Protein AF-0000000070419163 (afdb_homodimer)

Secondary structure (DSSP, 8-state):
--SS--S-SS-----S------SEEEEEE--GGGHHHHHHHHHHHHH-TTT---EE-HHHHSPTTS-HHHHHHHHHHTEEEEEEEE-HHHHH-HHHHHHHHHHHHHHHHHTS--EEEEE-S---GGGS-HHHHHHHHHS-EEEPPSSGGGHHHHHHHHHHHHH--S---/--SSTTS-SS------------SEEEEEE--GGGHHHHHHHHHHHHH-TTT---EE-HHHHSPTTS-HHHHHHHHHHTEEEEEEEE-HHHHH-HHHHHHHHHHHHHHHHHTS--EEEEE-S---GGGS-HHHHHHHHHS-EEEPPSSGGGHHHHHHHHHHHHH--S---

Foldseek 3Di:
DPPPPCCDVPPHDDLACPVPQAPFLEEEFEFPVCVVVVVVLCCCQCVVPVLNGGYDYCVPHFDPPDDPVVSLLCNLVSHQAYEYEDDPNLQVDPVSVVSVVSNVVVCVRSVAHRYEYEYEDDDDLVSDDPVVSVVPVVDDYHYQDPDPVCNVVVSVVVSCSSRDSPPPD/DDPVAPVDPCPNDDPEQPCPQAPFLEEEFEFPVCVVVVVVLCCCQCVVPVQNGGYDYCVPHFDPPDDPVVSLLCNLVRHQAYEYEDDPNLQVDPVSVVSVVSNVVVCVSNVAHRYEYEYEDDDDLVSDDPVVSVVPVVDDYHYQDPDPVCNVVVSVVVSCSSRDSPPPD

pLDDT: mean 82.36, std 18.42, range [18.28, 97.69]

Nearest PDB structures (foldseek):
  7nuw-assembly1_A  TM=8.183E-01  e=4.140E-12  Homo sapiens
  2j67-assembly1_B  TM=8.088E-01  e=4.849E-10  Homo sapiens
  1fyw-assembly1_A  TM=8.375E-01  e=1.448E-09  Homo sapiens
  3j0a-assembly1_A  TM=7.450E-01  e=1.873E-09  Homo sapiens
  7fch-assembly2_D  TM=7.675E-01  e=7.833E-08  Homo sapiens

Structure (mmCIF, N/CA/C/O backbone):
data_AF-0000000070419163-model_v1
#
loop_
_entity.id
_entity.type
_entity.pdbx_description
1 polymer 'Toll-like receptor 2'
#
loop_
_atom_site.group_PDB
_atom_site.id
_atom_site.type_symbol
_atom_site.label_atom_id
_atom_site.label_alt_id
_atom_site.label_comp_id
_atom_site.label_asym_id
_atom_site.label_entity_id
_atom_site.label_seq_id
_atom_site.pdbx_PDB_ins_code
_atom_site.Cartn_x
_atom_site.Cartn_y
_atom_site.Cartn_z
_atom_site.occupancy
_atom_site.B_iso_or_equiv
_atom_site.auth_seq_id
_atom_site.auth_comp_id
_atom_site.auth_asym_id
_atom_site.auth_atom_id
_atom_site.pdbx_PDB_model_num
ATOM 1 N N . MET A 1 1 ? -24.203 22.969 -10.633 1 18.28 1 MET A N 1
ATOM 2 C CA . MET A 1 1 ? -24.438 21.531 -10.703 1 18.28 1 MET A CA 1
ATOM 3 C C . MET A 1 1 ? -23.156 20.75 -10.359 1 18.28 1 MET A C 1
ATOM 5 O O . MET A 1 1 ? -22.062 21.312 -10.438 1 18.28 1 MET A O 1
ATOM 9 N N . LYS A 1 2 ? -23.469 19.312 -9.891 1 24.58 2 LYS A N 1
ATOM 10 C CA . LYS A 1 2 ? -23.562 18.484 -8.695 1 24.58 2 LYS A CA 1
ATOM 11 C C . LYS A 1 2 ? -22.422 17.453 -8.648 1 24.58 2 LYS A C 1
ATOM 13 O O . LYS A 1 2 ? -22.625 16.281 -8.961 1 24.58 2 LYS A O 1
ATOM 18 N N . ARG A 1 3 ? -21.484 17.703 -9.32 1 25.03 3 ARG A N 1
ATOM 19 C CA . ARG A 1 3 ? -20.469 16.719 -9.688 1 25.03 3 ARG A CA 1
ATOM 20 C C . ARG A 1 3 ? -19.969 15.961 -8.461 1 25.03 3 ARG A C 1
ATOM 22 O O . ARG A 1 3 ? -20.75 15.281 -7.789 1 25.03 3 ARG A O 1
ATOM 29 N N . ALA A 1 4 ? -18.5 16.375 -8.453 1 31.92 4 ALA A N 1
ATOM 30 C CA . ALA A 1 4 ? -17.516 15.734 -7.57 1 31.92 4 ALA A CA 1
ATOM 31 C C . ALA A 1 4 ? -17.875 15.953 -6.105 1 31.92 4 ALA A C 1
ATOM 33 O O . ALA A 1 4 ? -17.047 15.742 -5.219 1 31.92 4 ALA A O 1
ATOM 34 N N . GLN A 1 5 ? -18.984 16.5 -5.727 1 30.59 5 GLN A N 1
ATOM 35 C CA . GLN A 1 5 ? -19.062 17.391 -4.578 1 30.59 5 GLN A CA 1
ATOM 36 C C . GLN A 1 5 ? -18.609 16.688 -3.303 1 30.59 5 GLN A C 1
ATOM 38 O O . GLN A 1 5 ? -17.828 17.25 -2.525 1 30.59 5 GLN A O 1
ATOM 43 N N . ASP A 1 6 ? -19.375 15.492 -2.873 1 35.44 6 ASP A N 1
ATOM 44 C CA . ASP A 1 6 ? -19.453 14.922 -1.531 1 35.44 6 ASP A CA 1
ATOM 45 C C . ASP A 1 6 ? -18.281 13.992 -1.26 1 35.44 6 ASP A C 1
ATOM 47 O O . ASP A 1 6 ? -17.969 13.695 -0.104 1 35.44 6 ASP A O 1
ATOM 51 N N . LEU A 1 7 ? -17.922 12.977 -2.191 1 39.41 7 LEU A N 1
ATOM 52 C CA . LEU A 1 7 ? -17.359 11.766 -1.612 1 39.41 7 LEU A CA 1
ATOM 53 C C . LEU A 1 7 ? -16.281 12.109 -0.582 1 39.41 7 LEU A C 1
ATOM 55 O O . LEU A 1 7 ? -15.594 13.125 -0.704 1 39.41 7 LEU A O 1
ATOM 59 N N . THR A 1 8 ? -15.531 12.156 0.711 1 38 8 THR A N 1
ATOM 60 C CA . THR A 1 8 ? -15.641 12.07 2.164 1 38 8 THR A CA 1
ATOM 61 C C . THR A 1 8 ? -16.078 13.414 2.75 1 38 8 THR A C 1
ATOM 63 O O . THR A 1 8 ? -15.664 14.469 2.264 1 38 8 THR A O 1
ATOM 66 N N . ARG A 1 9 ? -16.844 14.188 3.635 1 40.91 9 ARG A N 1
ATOM 67 C CA . ARG A 1 9 ? -16.297 14.984 4.734 1 40.91 9 ARG A 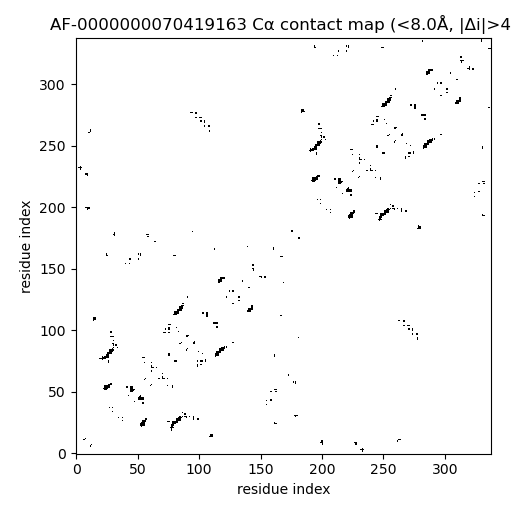CA 1
ATOM 68 C C . ARG A 1 9 ? -14.922 14.477 5.145 1 40.91 9 ARG A C 1
ATOM 70 O O . ARG A 1 9 ? -14.688 14.188 6.32 1 40.91 9 ARG A O 1
ATOM 77 N N . LYS A 1 10 ? -13.953 13.914 5.199 1 46.09 10 LYS A N 1
ATOM 78 C CA . LYS A 1 10 ? -13.141 12.711 5.055 1 46.09 10 LYS A CA 1
ATOM 79 C C . LYS A 1 10 ? -13.891 11.477 5.551 1 46.09 10 LYS A C 1
ATOM 81 O O . LYS A 1 10 ? -13.281 10.461 5.883 1 46.09 10 LYS A O 1
ATOM 86 N N . GLY A 1 11 ? -15.148 11.312 5.535 1 45.62 11 GLY A N 1
ATOM 87 C CA . GLY A 1 11 ? -16.031 10.211 5.906 1 45.62 11 GLY A CA 1
ATOM 88 C C . GLY A 1 11 ? -16.188 9.18 4.805 1 45.62 11 GLY A C 1
ATOM 89 O O . GLY A 1 11 ? -17.312 8.789 4.477 1 45.62 11 GLY A O 1
ATOM 90 N N . TYR A 1 12 ? -15.391 8.438 4.441 1 47.34 12 TYR A N 1
ATOM 91 C CA . TYR A 1 12 ? -15.242 7.465 3.365 1 47.34 12 TYR A CA 1
ATOM 92 C C . TYR A 1 12 ? -16.391 6.465 3.367 1 47.34 12 TYR A C 1
ATOM 94 O O . TYR A 1 12 ? -16.688 5.852 4.395 1 47.34 12 TYR A O 1
ATOM 102 N N . MET A 1 13 ? -17.359 6 2.836 1 49.5 13 MET A N 1
ATOM 103 C CA . MET A 1 13 ? -18.312 4.922 2.604 1 49.5 13 MET A CA 1
ATOM 104 C C . MET A 1 13 ? -17.781 3.932 1.576 1 49.5 13 MET A C 1
ATOM 106 O O . MET A 1 13 ? -17 4.305 0.697 1 49.5 13 MET A O 1
ATOM 110 N N . PRO A 1 14 ? -18.984 2.646 1.252 1 44.62 14 PRO A N 1
ATOM 111 C CA . PRO A 1 14 ? -18.594 1.256 1.005 1 44.62 14 PRO A CA 1
ATOM 112 C C . PRO A 1 14 ? -17.578 1.122 -0.127 1 44.62 14 PRO A C 1
ATOM 114 O O . PRO A 1 14 ? -17.734 1.749 -1.179 1 44.62 14 PRO A O 1
ATOM 117 N N . ILE A 1 15 ? -16.391 0.348 0.2 1 42.38 15 ILE A N 1
ATOM 118 C CA . ILE A 1 15 ? -15.578 -0.552 -0.614 1 42.38 15 ILE A CA 1
ATOM 119 C C . ILE A 1 15 ? -16.391 -1.791 -0.978 1 42.38 15 ILE A C 1
ATOM 121 O O . ILE A 1 15 ? -15.836 -2.814 -1.38 1 42.38 15 ILE A O 1
ATOM 125 N N . GLU A 1 16 ? -17.672 -2.178 -0.78 1 41.19 16 GLU A N 1
ATOM 126 C CA . GLU A 1 16 ? -18.016 -3.582 -0.979 1 41.19 16 GLU A CA 1
ATOM 127 C C . GLU A 1 16 ? -17.422 -4.113 -2.283 1 41.19 16 GLU A C 1
ATOM 129 O O . GLU A 1 16 ? -16.891 -5.227 -2.324 1 41.19 16 GLU A O 1
ATOM 134 N N . GLY A 1 17 ? -18.141 -3.777 -3.398 1 37.28 17 GLY A N 1
ATOM 135 C CA . GLY A 1 17 ? -18.625 -3.832 -4.773 1 37.28 17 GLY A CA 1
ATOM 136 C C . GLY A 1 17 ? -17.531 -3.541 -5.789 1 37.28 17 GLY A C 1
ATOM 137 O O . GLY A 1 17 ? -17.812 -3.35 -6.973 1 37.28 17 GLY A O 1
ATOM 138 N N . CYS A 1 18 ? -16.641 -2.447 -5.68 1 40.06 18 CYS A N 1
ATOM 139 C CA . CYS A 1 18 ? -16.375 -1.763 -6.938 1 40.06 18 CYS A CA 1
ATOM 140 C C . CYS A 1 18 ? -16.594 -2.697 -8.125 1 40.06 18 CYS A C 1
ATOM 142 O O . CYS A 1 18 ? -15.945 -3.742 -8.219 1 40.06 18 CYS A O 1
ATOM 144 N N . ASN A 1 19 ? -17.797 -2.766 -8.453 1 43.19 19 ASN A N 1
ATOM 145 C CA . ASN A 1 19 ? -18.078 -3.43 -9.719 1 43.19 19 ASN A CA 1
ATOM 146 C C . ASN A 1 19 ? -16.891 -3.332 -10.672 1 43.19 19 ASN A C 1
ATOM 148 O O . ASN A 1 19 ? -16.922 -2.586 -11.656 1 43.19 19 ASN A O 1
ATOM 152 N N . LYS A 1 20 ? -15.578 -3.148 -10.008 1 55 20 LYS A N 1
ATOM 153 C CA . LYS A 1 20 ? -14.461 -2.633 -10.797 1 55 20 LYS A CA 1
ATOM 154 C C . LYS A 1 20 ? -14.109 -3.584 -11.938 1 55 20 LYS A C 1
ATOM 156 O O . LYS A 1 20 ? -14.281 -4.797 -11.812 1 55 20 LYS A O 1
ATOM 161 N N . GLY A 1 21 ? -14.602 -3.338 -13.008 1 75.06 21 GLY A N 1
ATOM 162 C CA . GLY A 1 21 ? -14.078 -3.957 -14.219 1 75.06 21 GLY A CA 1
ATOM 163 C C . GLY A 1 21 ? -12.609 -4.324 -14.109 1 75.06 21 GLY A C 1
ATOM 164 O O . GLY A 1 21 ? -11.742 -3.473 -14.297 1 75.06 21 GLY A O 1
ATOM 165 N N . TYR A 1 22 ? -12.406 -5.496 -13.43 1 89 22 TYR A N 1
ATOM 166 C CA . TYR A 1 22 ? -11.039 -6 -13.398 1 89 22 TYR A CA 1
ATOM 167 C C . TYR A 1 22 ? -10.586 -6.422 -14.789 1 89 22 TYR A C 1
ATOM 169 O O . TYR A 1 22 ? -11.359 -6.988 -15.562 1 89 22 TYR A O 1
ATOM 177 N N . GLN A 1 23 ? -9.398 -6.07 -15.023 1 93.12 23 GLN A N 1
ATOM 178 C CA . GLN A 1 23 ? -8.812 -6.48 -16.297 1 93.12 23 GLN A CA 1
ATOM 179 C C . GLN A 1 23 ? -8.289 -7.914 -16.234 1 93.12 23 GLN A C 1
ATOM 181 O O . GLN A 1 23 ? -8.289 -8.625 -17.234 1 93.12 23 GLN A O 1
ATOM 186 N N . TYR A 1 24 ? -7.906 -8.359 -14.969 1 95.69 24 TYR A N 1
ATOM 187 C CA . TYR A 1 24 ? -7.305 -9.672 -14.789 1 95.69 24 TYR A CA 1
ATOM 188 C C . TYR A 1 24 ? -8.008 -10.453 -13.68 1 95.69 24 TYR A C 1
ATOM 190 O O . TYR A 1 24 ? -8.531 -9.859 -12.734 1 95.69 24 TYR A O 1
ATOM 198 N N . ASN A 1 25 ? -8.016 -11.797 -13.859 1 94.25 25 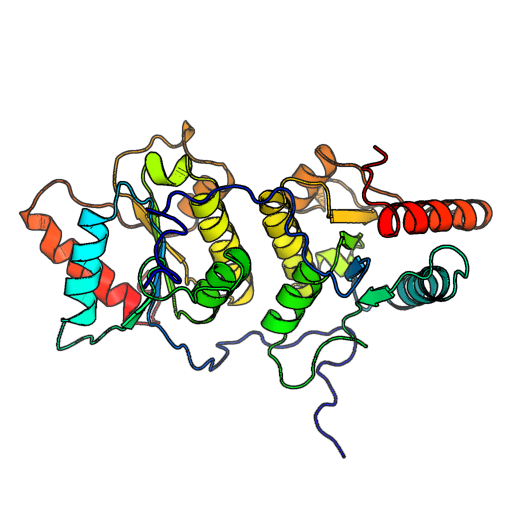ASN A N 1
ATOM 199 C CA . ASN A 1 25 ? -8.484 -12.633 -12.758 1 94.25 25 ASN A CA 1
ATOM 200 C C . ASN A 1 25 ? -7.512 -12.617 -11.586 1 94.25 25 ASN A C 1
ATOM 202 O O . ASN A 1 25 ? -7.934 -12.641 -10.43 1 94.25 25 ASN A O 1
ATOM 206 N N . ALA A 1 26 ? -6.234 -12.492 -12 1 95.88 26 ALA A N 1
ATOM 207 C CA . ALA A 1 26 ? -5.254 -12.492 -10.914 1 95.88 26 ALA A CA 1
ATOM 208 C C . ALA A 1 26 ? -3.939 -11.859 -11.367 1 95.88 26 ALA A C 1
ATOM 210 O O . ALA A 1 26 ? -3.541 -12.008 -12.531 1 95.88 26 ALA A O 1
ATOM 211 N N . PHE A 1 27 ? -3.291 -11.172 -10.477 1 97.56 27 PHE A N 1
ATOM 212 C CA . PHE A 1 27 ? -1.883 -10.82 -10.586 1 97.56 27 PHE A CA 1
ATOM 213 C C . PHE A 1 27 ? -1.004 -11.867 -9.922 1 97.56 27 PHE A C 1
ATOM 215 O O . PHE A 1 27 ? -1.204 -12.203 -8.75 1 97.56 27 PHE A O 1
ATOM 222 N N . LEU A 1 28 ? -0.104 -12.414 -10.758 1 97.69 28 LEU A N 1
ATOM 223 C CA . LEU A 1 28 ? 0.828 -13.398 -10.219 1 97.69 28 LEU A CA 1
ATOM 224 C C . LEU A 1 28 ? 2.137 -12.734 -9.797 1 97.69 28 LEU A C 1
ATOM 226 O O . LEU A 1 28 ? 2.881 -12.234 -10.641 1 97.69 28 LEU A O 1
ATOM 230 N N . SER A 1 29 ? 2.422 -12.695 -8.508 1 97.5 29 SER A N 1
ATOM 231 C CA . SER A 1 29 ? 3.637 -12.133 -7.934 1 97.5 29 SER A CA 1
ATOM 232 C C . SER A 1 29 ? 4.629 -13.227 -7.551 1 97.5 29 SER A C 1
ATOM 234 O O . SER A 1 29 ? 4.297 -14.141 -6.793 1 97.5 29 SER A O 1
ATOM 236 N N . PHE A 1 30 ? 5.852 -13.117 -8.039 1 97.56 30 PHE A N 1
ATOM 237 C CA . PHE A 1 30 ? 6.836 -14.172 -7.836 1 97.56 30 PHE A CA 1
ATOM 238 C C . PHE A 1 30 ? 8.25 -13.641 -8.047 1 97.56 30 PHE A C 1
ATOM 240 O O . PHE A 1 30 ? 8.438 -12.57 -8.625 1 97.56 30 PHE A O 1
ATOM 247 N N . ALA A 1 31 ? 9.211 -14.383 -7.461 1 96.56 31 ALA A N 1
ATOM 248 C CA . ALA A 1 31 ? 10.617 -14.086 -7.727 1 96.56 31 ALA A CA 1
ATOM 249 C C . ALA A 1 31 ? 11.047 -14.641 -9.078 1 96.56 31 ALA A C 1
ATOM 251 O O . ALA A 1 31 ? 10.586 -15.711 -9.5 1 96.56 31 ALA A O 1
ATOM 252 N N . ASP A 1 32 ? 11.953 -14.016 -9.688 1 94.5 32 ASP A N 1
ATOM 253 C CA . ASP A 1 32 ? 12.414 -14.438 -11 1 94.5 32 ASP A CA 1
ATOM 254 C C . ASP A 1 32 ? 12.93 -15.875 -10.977 1 94.5 32 ASP A C 1
ATOM 256 O O . ASP A 1 32 ? 12.789 -16.609 -11.953 1 94.5 32 ASP A O 1
ATOM 260 N N . GLU A 1 33 ? 13.516 -16.219 -9.883 1 95.75 33 GLU A N 1
ATOM 261 C CA . GLU A 1 33 ? 14.031 -17.578 -9.703 1 95.75 33 GLU A CA 1
ATOM 262 C C . GLU A 1 33 ? 12.914 -18.609 -9.844 1 95.75 33 GLU A C 1
ATOM 264 O O . GLU A 1 33 ? 13.164 -19.766 -10.172 1 95.75 33 GLU A O 1
ATOM 269 N N . ASP A 1 34 ? 11.656 -18.172 -9.641 1 95.88 34 ASP A N 1
ATOM 270 C CA . ASP A 1 34 ? 10.523 -19.109 -9.641 1 95.88 34 ASP A CA 1
ATOM 271 C C . ASP A 1 34 ? 9.742 -19.016 -10.945 1 95.88 34 ASP A C 1
ATOM 273 O O . ASP A 1 34 ? 8.672 -19.609 -11.07 1 95.88 34 ASP A O 1
ATOM 277 N N . ARG A 1 35 ? 10.242 -18.375 -11.922 1 95.5 35 ARG A N 1
ATOM 278 C CA . ARG A 1 35 ? 9.531 -18.109 -13.172 1 95.5 35 ARG A CA 1
ATOM 279 C C . ARG A 1 35 ? 9.18 -19.406 -13.891 1 95.5 35 ARG A C 1
ATOM 281 O O . ARG A 1 35 ? 8.07 -19.547 -14.414 1 95.5 35 ARG A O 1
ATOM 288 N N . PRO A 1 36 ? 10.07 -20.375 -13.961 1 95.56 36 PRO A N 1
ATOM 289 C CA . PRO A 1 36 ? 9.711 -21.609 -14.656 1 95.56 36 PRO A CA 1
ATOM 290 C C . PRO A 1 36 ? 8.43 -22.234 -14.117 1 95.56 36 PRO A C 1
ATOM 292 O O . PRO A 1 36 ? 7.582 -22.688 -14.891 1 95.56 36 PRO A O 1
ATOM 295 N N . LEU A 1 37 ? 8.289 -22.234 -12.859 1 93.31 37 LEU A N 1
ATOM 296 C CA . LEU A 1 37 ? 7.074 -22.766 -12.25 1 93.31 37 LEU A CA 1
ATOM 297 C C . LEU A 1 37 ? 5.871 -21.891 -12.586 1 93.31 37 LEU A C 1
ATOM 299 O O . LEU A 1 37 ? 4.797 -22.406 -12.914 1 93.31 37 LEU A O 1
ATOM 303 N N . VAL A 1 38 ? 6.016 -20.578 -12.523 1 94.75 38 VAL A N 1
ATOM 304 C CA . VAL A 1 38 ? 4.918 -19.641 -12.742 1 94.75 38 VAL A CA 1
ATOM 305 C C . VAL A 1 38 ? 4.461 -19.703 -14.195 1 94.75 38 VAL A C 1
ATOM 307 O O . VAL A 1 38 ? 3.27 -19.594 -14.484 1 94.75 38 VAL A O 1
ATOM 310 N N . ASP A 1 39 ? 5.383 -19.938 -15.078 1 95 39 ASP A N 1
ATOM 311 C CA . ASP A 1 39 ? 5.035 -20.078 -16.484 1 95 39 ASP A CA 1
ATOM 312 C C . ASP A 1 39 ? 4.074 -21.25 -16.703 1 95 39 ASP A C 1
ATOM 314 O O . ASP A 1 39 ? 3.18 -21.188 -17.547 1 95 39 ASP A O 1
ATOM 318 N N . GLN A 1 40 ? 4.305 -22.281 -15.953 1 92.75 40 GLN A N 1
ATOM 319 C CA . GLN A 1 40 ? 3.391 -23.422 -16.016 1 92.75 40 GLN A CA 1
ATOM 320 C C . GLN A 1 40 ? 2.006 -23.047 -15.5 1 92.75 40 GLN A C 1
ATOM 322 O O . GLN A 1 40 ? 0.992 -23.453 -16.078 1 92.75 40 GLN A O 1
ATOM 327 N N . VAL A 1 41 ? 2.004 -22.266 -14.5 1 92.19 41 VAL A N 1
ATOM 328 C CA . VAL A 1 41 ? 0.743 -21.828 -13.914 1 92.19 41 VAL A CA 1
ATOM 329 C C . VAL A 1 41 ? -0.01 -20.953 -14.922 1 92.19 41 VAL A C 1
ATOM 331 O O . VAL A 1 41 ? -1.212 -21.125 -15.125 1 92.19 41 VAL A O 1
ATOM 334 N N . VAL A 1 42 ? 0.694 -20.031 -15.516 1 93.88 42 VAL A N 1
ATOM 335 C CA . VAL A 1 42 ? 0.1 -19.141 -16.5 1 93.88 42 VAL A CA 1
ATOM 336 C C . VAL A 1 42 ? -0.542 -19.953 -17.625 1 93.88 42 VAL A C 1
ATOM 338 O O . VAL A 1 42 ? -1.693 -19.719 -17.984 1 93.88 42 VAL A O 1
ATOM 341 N N . THR A 1 43 ? 0.206 -20.953 -18.109 1 93.12 43 THR A N 1
ATOM 342 C CA . THR A 1 43 ? -0.279 -21.797 -19.203 1 93.12 43 THR A CA 1
ATOM 343 C C . THR A 1 43 ? -1.543 -22.547 -18.781 1 93.12 43 THR A C 1
ATOM 345 O O . THR A 1 43 ? -2.535 -22.547 -19.516 1 93.12 43 THR A O 1
ATOM 348 N N . LYS A 1 44 ? -1.532 -23.062 -17.562 1 89.44 44 LYS A N 1
ATOM 349 C CA . LYS A 1 44 ? -2.658 -23.875 -17.094 1 89.44 44 LYS A CA 1
ATOM 350 C C . LYS A 1 44 ? -3.896 -23 -16.891 1 89.44 44 LYS A C 1
ATOM 352 O O . LYS A 1 44 ? -5.016 -23.438 -17.172 1 89.44 44 LYS A O 1
ATOM 357 N N . LEU A 1 45 ? -3.719 -21.812 -16.453 1 90.62 45 LEU A N 1
ATOM 358 C CA . LEU A 1 45 ? -4.848 -20.938 -16.156 1 90.62 45 LEU A CA 1
ATOM 359 C C . LEU A 1 45 ? -5.414 -20.328 -17.422 1 90.62 45 LEU A C 1
ATOM 361 O O . LEU A 1 45 ? -6.633 -20.203 -17.578 1 90.62 45 LEU A O 1
ATOM 365 N N . GLU A 1 46 ? -4.559 -19.938 -18.312 1 92.38 46 GLU A N 1
ATOM 366 C CA . GLU A 1 46 ? -5.012 -19.203 -19.484 1 92.38 46 GLU A CA 1
ATOM 367 C C . GLU A 1 46 ? -5.461 -20.141 -20.594 1 92.38 46 GLU A C 1
ATOM 369 O O . GLU A 1 46 ? -6.324 -19.781 -21.406 1 92.38 46 GLU A O 1
ATOM 374 N N . GLU A 1 47 ? -4.871 -21.297 -20.641 1 89.69 47 GLU A N 1
ATOM 375 C CA . GLU A 1 47 ? -5.223 -22.234 -21.703 1 89.69 47 GLU A CA 1
ATOM 376 C C . GLU A 1 47 ? -6.375 -23.141 -21.297 1 89.69 47 GLU A C 1
ATOM 378 O O . GLU A 1 47 ? -6.91 -23.891 -22.109 1 89.69 47 GLU A O 1
ATOM 383 N N . ASN A 1 48 ? -6.672 -23.062 -20 1 83.5 48 ASN A N 1
ATOM 384 C CA . ASN A 1 48 ? -7.82 -23.844 -19.547 1 83.5 48 ASN A CA 1
ATOM 385 C C . ASN A 1 48 ? -9.109 -23.391 -20.234 1 83.5 48 ASN A C 1
ATOM 387 O O . ASN A 1 48 ? -9.508 -22.234 -20.109 1 83.5 48 ASN A O 1
ATOM 391 N N . THR A 1 49 ? -9.773 -24.188 -20.984 1 80.12 49 THR A N 1
ATOM 392 C CA . THR A 1 49 ? -10.922 -23.859 -21.828 1 80.12 49 THR A CA 1
ATOM 393 C C . THR A 1 49 ? -12.156 -23.609 -20.969 1 80.12 49 THR A C 1
ATOM 395 O O . THR A 1 49 ? -13.117 -22.984 -21.406 1 80.12 49 THR A O 1
ATOM 398 N N . ILE A 1 50 ? -12.047 -24.094 -19.797 1 78.81 50 ILE A N 1
ATOM 399 C CA . ILE A 1 50 ? -13.203 -23.953 -18.922 1 78.81 50 ILE A CA 1
ATOM 400 C C . ILE A 1 50 ? -13.109 -22.641 -18.141 1 78.81 50 ILE A C 1
ATOM 402 O O . ILE A 1 50 ? -14.047 -21.844 -18.141 1 78.81 50 ILE A O 1
ATOM 406 N N . LEU A 1 51 ? -11.984 -22.328 -17.578 1 78.62 51 LEU A N 1
ATOM 407 C CA . LEU A 1 51 ? -11.812 -21.188 -16.688 1 78.62 51 LEU A CA 1
ATOM 408 C C . LEU A 1 51 ? -11.5 -19.922 -17.484 1 78.62 51 LEU A C 1
ATOM 410 O O . LEU A 1 51 ? -11.992 -18.844 -17.156 1 78.62 51 LEU A O 1
ATOM 414 N N . GLN A 1 52 ? -10.672 -20.016 -18.531 1 84.06 52 GLN A N 1
ATOM 415 C CA . GLN A 1 52 ? -10.219 -18.938 -19.406 1 84.06 52 GLN A CA 1
ATOM 416 C C . GLN A 1 52 ? -9.828 -17.703 -18.578 1 84.06 52 GLN A C 1
ATOM 418 O O . GLN A 1 52 ? -10.289 -16.594 -18.859 1 84.06 52 GLN A O 1
ATOM 423 N N . CYS A 1 53 ? -8.953 -17.969 -17.703 1 90.75 53 CYS A N 1
ATOM 424 C CA . CYS A 1 53 ? -8.492 -16.891 -16.828 1 90.75 53 CYS A CA 1
ATOM 425 C C . CYS A 1 53 ? -7.469 -16.016 -17.547 1 90.75 53 CYS A C 1
ATOM 427 O O . CYS A 1 53 ? -6.668 -16.5 -18.344 1 90.75 53 CYS A O 1
ATOM 429 N N . GLN A 1 54 ? -7.598 -14.781 -17.312 1 94.06 54 GLN A N 1
ATOM 430 C CA . GLN A 1 54 ? -6.555 -13.844 -17.719 1 94.06 54 GLN A CA 1
ATOM 431 C C . GLN A 1 54 ? -5.715 -13.406 -16.516 1 94.06 54 GLN A C 1
ATOM 433 O O . GLN A 1 54 ? -6.242 -12.82 -15.57 1 94.06 54 GLN A O 1
ATOM 438 N N . VAL A 1 55 ? -4.441 -13.695 -16.609 1 96.31 55 VAL A N 1
ATOM 439 C CA . VAL A 1 55 ? -3.586 -13.359 -15.477 1 96.31 55 VAL A CA 1
ATOM 440 C C . VAL A 1 55 ? -2.605 -12.258 -15.875 1 96.31 55 VAL A C 1
ATOM 442 O O . VAL A 1 55 ? -2.354 -12.047 -17.062 1 96.31 55 VAL A O 1
ATOM 445 N N . CYS A 1 56 ? -2.152 -11.508 -14.922 1 97.38 56 CYS A N 1
ATOM 446 C CA . CYS A 1 56 ? -1.15 -10.461 -15.094 1 97.38 56 CYS A CA 1
ATOM 447 C C . CYS A 1 56 ? 0.197 -10.898 -14.531 1 97.38 56 CYS A C 1
ATOM 449 O O . CYS A 1 56 ? 0.274 -11.391 -13.406 1 97.38 56 CYS A O 1
ATOM 451 N N . VAL A 1 57 ? 1.203 -10.812 -15.383 1 97.06 57 VAL A N 1
ATOM 452 C CA . VAL A 1 57 ? 2.574 -11.055 -14.953 1 97.06 57 VAL A CA 1
ATOM 453 C C . VAL A 1 57 ? 3.465 -9.883 -15.359 1 97.06 57 VAL A C 1
ATOM 455 O O . VAL A 1 57 ? 3.223 -9.242 -16.391 1 97.06 57 VAL A O 1
ATOM 458 N N . HIS A 1 58 ? 4.445 -9.625 -14.523 1 95.19 58 HIS A N 1
ATOM 459 C CA . HIS A 1 58 ? 5.211 -8.398 -14.695 1 95.19 58 HIS A CA 1
ATOM 460 C C . HIS A 1 58 ? 5.953 -8.391 -16.031 1 95.19 58 HIS A C 1
ATOM 462 O O . HIS A 1 58 ? 6.016 -7.363 -16.703 1 95.19 58 HIS A O 1
ATOM 468 N N . TYR A 1 59 ? 6.535 -9.555 -16.469 1 93.25 59 TYR A N 1
ATOM 469 C CA . TYR A 1 59 ? 7.418 -9.578 -17.625 1 93.25 59 TYR A CA 1
ATOM 470 C C . TYR A 1 59 ? 6.625 -9.406 -18.922 1 93.25 59 TYR A C 1
ATOM 472 O O . TYR A 1 59 ? 7.191 -9.062 -19.953 1 93.25 59 TYR A O 1
ATOM 480 N N . ARG A 1 60 ? 5.398 -9.594 -18.828 1 94.44 60 ARG A N 1
ATOM 481 C CA . ARG A 1 60 ? 4.562 -9.57 -20.016 1 94.44 60 ARG A CA 1
ATOM 482 C C . ARG A 1 60 ? 3.627 -8.367 -20.016 1 94.44 60 ARG A C 1
ATOM 484 O O . ARG A 1 60 ? 3.416 -7.73 -21.047 1 94.44 60 ARG A O 1
ATOM 491 N N . ASP A 1 61 ? 3.057 -8.016 -18.844 1 95.69 61 ASP A N 1
ATOM 492 C CA . ASP A 1 61 ? 1.885 -7.145 -18.812 1 95.69 61 ASP A CA 1
ATOM 493 C C . ASP A 1 61 ? 2.238 -5.77 -18.25 1 95.69 61 ASP A C 1
ATOM 495 O O . ASP A 1 61 ? 1.434 -4.84 -18.328 1 95.69 61 ASP A O 1
ATOM 499 N N . PHE A 1 62 ? 3.447 -5.559 -17.656 1 93.25 62 PHE A N 1
ATOM 500 C CA . PHE A 1 62 ? 3.84 -4.234 -17.188 1 93.25 62 PHE A CA 1
ATOM 501 C C . PHE A 1 62 ? 4.105 -3.303 -18.359 1 93.25 62 PHE A C 1
ATOM 503 O O . PHE A 1 62 ? 4.719 -3.703 -19.359 1 93.25 62 PHE A O 1
ATOM 510 N N . THR A 1 63 ? 3.654 -2.102 -18.203 1 90.88 63 THR A N 1
ATOM 511 C CA . THR A 1 63 ? 3.805 -1.11 -19.25 1 90.88 63 THR A CA 1
ATOM 512 C C . THR A 1 63 ? 5.207 -0.508 -19.234 1 90.88 63 THR A C 1
ATOM 514 O O . THR A 1 63 ? 5.602 0.13 -18.266 1 90.88 63 THR A O 1
ATOM 517 N N . PRO A 1 64 ? 5.938 -0.67 -20.375 1 87.62 64 PRO A N 1
ATOM 518 C CA . PRO A 1 64 ? 7.254 -0.029 -20.438 1 87.62 64 PRO A CA 1
ATOM 519 C C . PRO A 1 64 ? 7.172 1.494 -20.344 1 87.62 64 PRO A C 1
ATOM 521 O O . PRO A 1 64 ? 6.25 2.1 -20.906 1 87.62 64 PRO A O 1
ATOM 524 N N . GLY A 1 65 ? 8.086 2.166 -19.734 1 83.19 65 GLY A N 1
ATOM 525 C CA . GLY A 1 65 ? 8.094 3.615 -19.609 1 83.19 65 GLY A CA 1
ATOM 526 C C . GLY A 1 65 ? 7.414 4.105 -18.344 1 83.19 65 GLY A C 1
ATOM 527 O O . GLY A 1 65 ? 7.648 5.234 -17.906 1 83.19 65 GLY A O 1
ATOM 528 N N . LYS A 1 66 ? 6.5 3.279 -17.938 1 84.88 66 LYS A N 1
ATOM 529 C CA . LYS A 1 66 ? 5.855 3.578 -16.672 1 84.88 66 LYS A CA 1
ATOM 530 C C . LYS A 1 66 ? 6.734 3.154 -15.492 1 84.88 66 LYS A C 1
ATOM 532 O O . LYS A 1 66 ? 7.461 2.162 -15.586 1 84.88 66 LYS A O 1
ATOM 537 N N . SER A 1 67 ? 6.617 3.996 -14.453 1 82.5 67 SER A N 1
ATOM 538 C CA . SER A 1 67 ? 7.406 3.6 -13.289 1 82.5 67 SER A CA 1
ATOM 539 C C . SER A 1 67 ? 7.023 2.203 -12.812 1 82.5 67 SER A C 1
ATOM 541 O O . SER A 1 67 ? 5.859 1.806 -12.898 1 82.5 67 SER A O 1
ATOM 543 N N . ILE A 1 68 ? 7.957 1.47 -12.328 1 85.12 68 ILE A N 1
ATOM 544 C CA . ILE A 1 68 ? 7.73 0.121 -1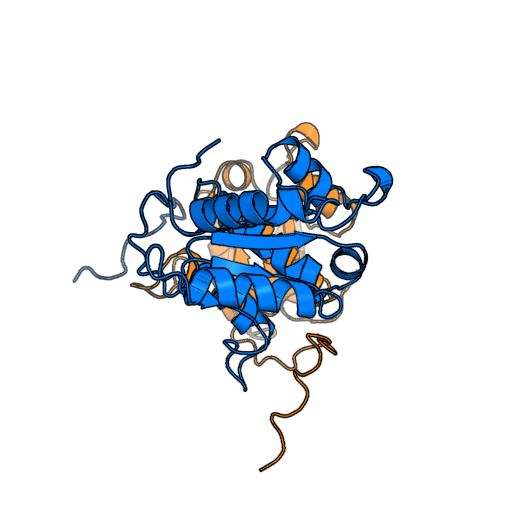1.82 1 85.12 68 ILE A CA 1
ATOM 545 C C . ILE A 1 68 ? 6.664 0.155 -10.727 1 85.12 68 ILE A C 1
ATOM 547 O O . ILE A 1 68 ? 5.758 -0.682 -10.711 1 85.12 68 ILE A O 1
ATOM 551 N N . TYR A 1 69 ? 6.812 1.177 -9.93 1 84.12 69 TYR A N 1
ATOM 552 C CA . TYR A 1 69 ? 5.859 1.351 -8.844 1 84.12 69 TYR A CA 1
ATOM 553 C C . TYR A 1 69 ? 4.434 1.431 -9.375 1 84.12 69 TYR A C 1
ATOM 555 O O . TYR A 1 69 ? 3.547 0.721 -8.891 1 84.12 69 TYR A O 1
ATOM 563 N N . LYS A 1 70 ? 4.242 2.227 -10.352 1 85.88 70 LYS A N 1
ATOM 564 C CA . LYS A 1 70 ? 2.91 2.41 -10.922 1 85.88 70 LYS A CA 1
ATOM 565 C C . LYS A 1 70 ? 2.402 1.123 -11.562 1 85.88 70 LYS A C 1
ATOM 567 O O . LYS A 1 70 ? 1.223 0.786 -11.445 1 85.88 70 LYS A O 1
ATOM 572 N N . ASN A 1 71 ? 3.307 0.424 -12.156 1 92 71 ASN A N 1
ATOM 573 C CA . ASN A 1 71 ? 2.939 -0.856 -12.75 1 92 71 ASN A CA 1
ATOM 574 C C . ASN A 1 71 ? 2.439 -1.841 -11.695 1 92 71 ASN A C 1
ATOM 576 O O . ASN A 1 71 ? 1.418 -2.502 -11.891 1 92 71 ASN A O 1
ATOM 580 N N . ILE A 1 72 ? 3.1 -1.897 -10.531 1 93.38 72 ILE A N 1
ATOM 581 C CA . ILE A 1 72 ? 2.77 -2.844 -9.469 1 93.38 72 ILE A CA 1
ATOM 582 C C . ILE A 1 72 ? 1.405 -2.498 -8.875 1 93.38 72 ILE A C 1
ATOM 584 O O . ILE A 1 72 ? 0.534 -3.361 -8.758 1 93.38 72 ILE A O 1
ATOM 588 N N . VAL A 1 73 ? 1.286 -1.277 -8.609 1 91.06 73 VAL A N 1
ATOM 589 C CA . VAL A 1 73 ? 0.041 -0.825 -8 1 91.06 73 VAL A CA 1
ATOM 590 C C . VAL A 1 73 ? -1.126 -1.091 -8.945 1 91.06 73 VAL A C 1
ATOM 592 O O . VAL A 1 73 ? -2.17 -1.6 -8.531 1 91.06 73 VAL A O 1
ATOM 595 N N . GLU A 1 74 ? -0.918 -0.82 -10.172 1 91.88 74 GLU A N 1
ATOM 596 C CA . GLU A 1 74 ? -1.969 -1.031 -11.164 1 91.88 74 GLU A CA 1
ATOM 597 C C . GLU A 1 74 ? -2.266 -2.518 -11.344 1 91.88 74 GLU A C 1
ATOM 599 O O . GLU A 1 74 ? -3.426 -2.912 -11.484 1 91.88 74 GLU A O 1
ATOM 604 N N . ALA A 1 75 ? -1.242 -3.307 -11.383 1 95.25 75 ALA A N 1
ATOM 605 C CA . ALA A 1 75 ? -1.423 -4.746 -11.531 1 95.25 75 ALA A CA 1
ATOM 606 C C . ALA A 1 75 ? -2.293 -5.312 -10.414 1 95.25 75 ALA A C 1
ATOM 608 O O . ALA A 1 75 ? -3.234 -6.066 -10.672 1 95.25 75 ALA A O 1
ATOM 609 N N . ILE A 1 76 ? -2.02 -4.875 -9.203 1 95.06 76 ILE A N 1
ATOM 610 C CA . ILE A 1 76 ? -2.748 -5.359 -8.031 1 95.06 76 ILE A CA 1
ATOM 611 C C . ILE A 1 76 ? -4.184 -4.836 -8.07 1 95.06 76 ILE A C 1
ATOM 613 O O . ILE A 1 76 ? -5.133 -5.598 -7.883 1 95.06 76 ILE A O 1
ATOM 617 N N . HIS A 1 77 ? -4.309 -3.605 -8.477 1 91 77 HIS A N 1
ATOM 618 C CA . HIS A 1 77 ? -5.617 -2.961 -8.461 1 91 77 HIS A CA 1
ATOM 619 C C . HIS A 1 77 ? -6.508 -3.496 -9.578 1 91 77 HIS A C 1
ATOM 621 O O . HIS A 1 77 ? -7.723 -3.619 -9.406 1 91 77 HIS A O 1
ATOM 627 N N . MET A 1 78 ? -5.918 -3.848 -10.656 1 92.69 78 MET A N 1
ATOM 628 C CA . MET A 1 78 ? -6.703 -4.242 -11.82 1 92.69 78 MET A CA 1
ATOM 629 C C . MET A 1 78 ? -6.941 -5.746 -11.836 1 92.69 78 MET A C 1
ATOM 631 O O . MET A 1 78 ? -7.516 -6.281 -12.789 1 92.69 78 MET A O 1
ATOM 635 N N . SER A 1 79 ? -6.508 -6.422 -10.82 1 94.31 79 SER A N 1
ATOM 636 C CA . SER A 1 79 ? -6.699 -7.863 -10.711 1 94.31 79 SER A CA 1
ATOM 637 C C . SER A 1 79 ? -7.703 -8.203 -9.609 1 94.31 79 SER A C 1
ATOM 639 O O . SER A 1 79 ? -7.699 -7.582 -8.547 1 94.31 79 SER A O 1
ATOM 641 N N . LYS A 1 80 ? -8.523 -9.203 -9.898 1 91.88 80 LYS A N 1
ATOM 642 C CA . LYS A 1 80 ? -9.492 -9.648 -8.906 1 91.88 80 LYS A CA 1
ATOM 643 C C . LYS A 1 80 ? -8.797 -10.195 -7.66 1 91.88 80 LYS A C 1
ATOM 645 O O . LYS A 1 80 ? -9.258 -9.977 -6.539 1 91.88 80 LYS A O 1
ATOM 650 N N . LYS A 1 81 ? -7.711 -10.859 -7.926 1 93.94 81 LYS A N 1
ATOM 651 C CA . LYS A 1 81 ? -6.91 -11.438 -6.848 1 93.94 81 LYS A CA 1
ATOM 652 C C . LYS A 1 81 ? -5.418 -11.25 -7.113 1 93.94 81 LYS A C 1
ATOM 654 O O . LYS A 1 81 ? -5.012 -10.977 -8.242 1 93.94 81 LYS A O 1
ATOM 659 N N . THR A 1 82 ? -4.688 -11.312 -6.078 1 96.12 82 THR A N 1
ATOM 660 C CA . THR A 1 82 ? -3.234 -11.391 -6.18 1 96.12 82 THR A CA 1
ATOM 661 C C . THR A 1 82 ? -2.727 -12.727 -5.637 1 96.12 82 THR A C 1
ATOM 663 O O . THR A 1 82 ? -2.99 -13.07 -4.48 1 96.12 82 THR A O 1
ATOM 666 N N . VAL A 1 83 ? -2.1 -13.5 -6.473 1 96 83 VAL A N 1
ATOM 667 C CA . VAL A 1 83 ? -1.485 -14.758 -6.059 1 96 83 VAL A CA 1
ATOM 668 C C . VAL A 1 83 ? 0.013 -14.555 -5.852 1 96 83 VAL A C 1
ATOM 670 O O . VAL A 1 83 ? 0.734 -14.195 -6.785 1 96 83 VAL A O 1
ATOM 673 N N . VAL A 1 84 ? 0.425 -14.812 -4.66 1 96.75 84 VAL A N 1
ATOM 674 C CA . VAL A 1 84 ? 1.824 -14.594 -4.305 1 96.75 84 VAL A CA 1
ATOM 675 C C . VAL A 1 84 ? 2.527 -15.938 -4.129 1 96.75 84 VAL A C 1
ATOM 677 O O . VAL A 1 84 ? 2.137 -16.75 -3.281 1 96.75 84 VAL A O 1
ATOM 680 N N . PHE A 1 85 ? 3.568 -16.172 -4.914 1 96.56 85 PHE A N 1
ATOM 681 C CA . PHE A 1 85 ? 4.371 -17.391 -4.805 1 96.56 85 PHE A CA 1
ATOM 682 C C . PHE A 1 85 ? 5.566 -17.172 -3.891 1 96.56 85 PHE A C 1
ATOM 684 O O . PHE A 1 85 ? 6.578 -16.594 -4.309 1 96.56 85 PHE A O 1
ATOM 691 N N . ILE A 1 86 ? 5.441 -17.703 -2.668 1 95.94 86 ILE A N 1
ATOM 692 C CA . ILE A 1 86 ? 6.41 -17.391 -1.622 1 95.94 86 ILE A CA 1
ATOM 693 C C . ILE A 1 86 ? 7.543 -18.422 -1.647 1 95.94 86 ILE A C 1
ATOM 695 O O . ILE A 1 86 ? 7.309 -19.609 -1.476 1 95.94 86 ILE A O 1
ATOM 699 N N . SER A 1 87 ? 8.688 -18 -1.878 1 96.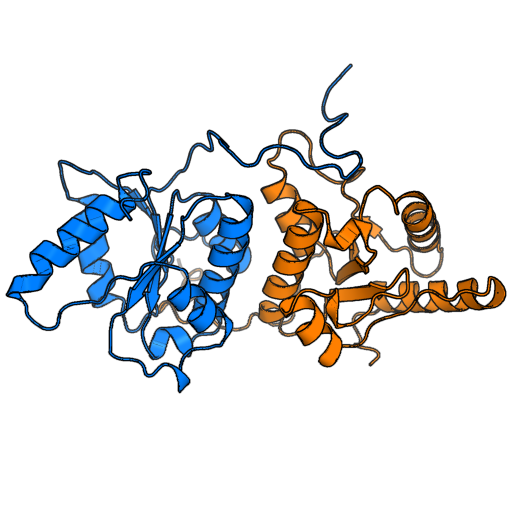38 87 SER A N 1
ATOM 700 C CA . SER A 1 87 ? 9.938 -18.734 -1.786 1 96.38 87 SER A CA 1
ATOM 701 C C . SER A 1 87 ? 11.008 -17.938 -1.044 1 96.38 87 SER A C 1
ATOM 703 O O . SER A 1 87 ? 10.781 -16.766 -0.7 1 96.38 87 SER A O 1
ATOM 705 N N . ARG A 1 88 ? 12.117 -18.594 -0.72 1 96 88 ARG A N 1
ATOM 706 C CA . ARG A 1 88 ? 13.211 -17.875 -0.091 1 96 88 ARG A CA 1
ATOM 707 C C . ARG A 1 88 ? 13.68 -16.719 -0.97 1 96 88 ARG A C 1
ATOM 709 O O . ARG A 1 88 ? 13.992 -15.633 -0.469 1 96 88 ARG A O 1
ATOM 716 N N . ALA A 1 89 ? 13.711 -16.969 -2.268 1 96.25 89 ALA A N 1
ATOM 717 C CA . ALA A 1 89 ? 14.094 -15.914 -3.211 1 96.25 89 ALA A CA 1
ATOM 718 C C . ALA A 1 89 ? 13.102 -14.758 -3.178 1 96.25 89 ALA A C 1
ATOM 720 O O . ALA A 1 89 ? 13.492 -13.586 -3.254 1 96.25 89 ALA A O 1
ATOM 721 N N . PHE A 1 90 ? 11.805 -15.086 -3.049 1 96.25 90 PHE A N 1
ATOM 722 C CA . PHE A 1 90 ? 10.758 -14.078 -2.971 1 96.25 90 PHE A CA 1
ATOM 723 C C . PHE A 1 90 ? 10.969 -13.164 -1.769 1 96.25 90 PHE A C 1
ATOM 725 O O . PHE A 1 90 ? 10.922 -11.938 -1.896 1 96.25 90 PHE A O 1
ATOM 732 N N . LEU A 1 91 ? 11.32 -13.766 -0.609 1 94.94 91 LEU A N 1
ATOM 733 C CA . LEU A 1 91 ? 11.438 -13.039 0.653 1 94.94 91 LEU A CA 1
ATOM 734 C C . LEU A 1 91 ? 12.711 -12.211 0.686 1 94.94 91 LEU A C 1
ATOM 736 O O . LEU A 1 91 ? 12.859 -11.32 1.526 1 94.94 91 LEU A O 1
ATOM 740 N N . LYS A 1 92 ? 13.609 -12.477 -0.227 1 92.81 92 LYS A N 1
ATOM 741 C CA . LYS A 1 92 ? 14.859 -11.727 -0.284 1 92.81 92 LYS A CA 1
ATOM 742 C C . LYS A 1 92 ? 14.75 -10.547 -1.243 1 92.81 92 LYS A C 1
ATOM 744 O O . LYS A 1 92 ? 15.594 -9.641 -1.219 1 92.81 92 LYS A O 1
ATOM 749 N N . SER A 1 93 ? 13.758 -10.539 -2.102 1 91.69 93 SER A N 1
ATOM 750 C CA . SER A 1 93 ? 13.578 -9.523 -3.129 1 91.69 93 SER A CA 1
ATOM 751 C C . SER A 1 93 ? 12.781 -8.336 -2.594 1 91.69 93 SER A C 1
ATOM 753 O O . SER A 1 93 ? 11.648 -8.492 -2.139 1 91.69 93 SER A O 1
ATOM 755 N N . SER A 1 94 ? 13.336 -7.129 -2.691 1 88.62 94 SER A N 1
ATOM 756 C CA . SER A 1 94 ? 12.664 -5.922 -2.234 1 88.62 94 SER A CA 1
ATOM 757 C C . SER A 1 94 ? 11.383 -5.672 -3.021 1 88.62 94 SER A C 1
ATOM 759 O O . SER A 1 94 ? 10.367 -5.27 -2.451 1 88.62 94 SER A O 1
ATOM 761 N N . TRP A 1 95 ? 11.328 -5.902 -4.277 1 90.38 95 TRP A N 1
ATOM 762 C CA . TRP A 1 95 ? 10.164 -5.691 -5.133 1 90.38 95 TRP A CA 1
ATOM 763 C C . TRP A 1 95 ? 9.062 -6.691 -4.801 1 90.38 95 TRP A C 1
ATOM 765 O O . TRP A 1 95 ? 7.883 -6.328 -4.746 1 90.38 95 TRP A O 1
ATOM 775 N N . CYS A 1 96 ? 9.5 -7.91 -4.609 1 94 96 CYS A N 1
ATOM 776 C CA . CYS A 1 96 ? 8.516 -8.922 -4.25 1 94 96 CYS A CA 1
ATOM 777 C C . CYS A 1 96 ? 7.84 -8.578 -2.926 1 94 96 CYS A C 1
ATOM 779 O O . CYS A 1 96 ? 6.613 -8.633 -2.816 1 94 96 CYS A O 1
ATOM 781 N N . LYS A 1 97 ? 8.625 -8.18 -1.983 1 92.25 97 LYS A N 1
ATOM 782 C CA . LYS A 1 97 ? 8.094 -7.777 -0.685 1 92.25 97 LYS A CA 1
ATOM 783 C C . LYS A 1 97 ? 7.156 -6.582 -0.819 1 92.25 97 LYS A C 1
ATOM 785 O O . LYS A 1 97 ? 6.113 -6.523 -0.16 1 92.25 97 LYS A O 1
ATOM 790 N N . TYR A 1 98 ? 7.539 -5.695 -1.686 1 91.75 98 TYR A N 1
ATOM 791 C CA . TYR A 1 98 ? 6.695 -4.527 -1.93 1 91.75 98 TYR A CA 1
ATOM 792 C C . TYR A 1 98 ? 5.363 -4.938 -2.541 1 91.75 98 TYR A C 1
ATOM 794 O O . TYR A 1 98 ? 4.309 -4.457 -2.121 1 91.75 98 TYR A O 1
ATOM 802 N N . GLU A 1 99 ? 5.352 -5.824 -3.5 1 94.88 99 GLU A N 1
ATOM 803 C CA . GLU A 1 99 ? 4.137 -6.352 -4.109 1 94.88 99 GLU A CA 1
ATOM 804 C C . GLU A 1 99 ? 3.213 -6.965 -3.062 1 94.88 99 GLU A C 1
ATOM 806 O O . GLU A 1 99 ? 2.008 -6.703 -3.057 1 94.88 99 GLU A O 1
ATOM 811 N N . LEU A 1 100 ? 3.82 -7.73 -2.23 1 95.12 100 LEU A N 1
ATOM 812 C CA . LEU A 1 100 ? 3.043 -8.414 -1.202 1 95.12 100 LEU A CA 1
ATOM 813 C C . LEU A 1 100 ? 2.418 -7.41 -0.238 1 95.12 100 LEU A C 1
ATOM 815 O O . LEU A 1 100 ? 1.223 -7.484 0.053 1 95.12 100 LEU A O 1
ATOM 819 N N . ARG A 1 101 ? 3.207 -6.449 0.204 1 92.25 101 ARG A N 1
ATOM 820 C CA . ARG A 1 101 ? 2.701 -5.457 1.146 1 92.25 101 ARG A CA 1
ATOM 821 C C . ARG A 1 101 ? 1.593 -4.617 0.518 1 92.25 101 ARG A C 1
ATOM 823 O O . ARG A 1 101 ? 0.586 -4.324 1.165 1 92.25 101 ARG A O 1
ATOM 830 N N . MET A 1 102 ? 1.837 -4.27 -0.711 1 93 102 MET A N 1
ATOM 831 C CA . MET A 1 102 ? 0.812 -3.512 -1.423 1 93 102 MET A CA 1
ATOM 832 C C . MET A 1 102 ? -0.468 -4.328 -1.566 1 93 102 MET A C 1
ATOM 834 O O . MET A 1 102 ? -1.567 -3.803 -1.375 1 93 102 MET A O 1
ATOM 838 N N . ALA A 1 103 ? -0.37 -5.551 -1.888 1 94.81 103 ALA A N 1
ATOM 839 C CA . ALA A 1 103 ? -1.528 -6.43 -2.035 1 94.81 103 ALA A CA 1
ATOM 840 C C . ALA A 1 103 ? -2.281 -6.566 -0.715 1 94.81 103 ALA A C 1
ATOM 842 O O . ALA A 1 103 ? -3.514 -6.512 -0.687 1 94.81 103 ALA A O 1
ATOM 843 N N . MET A 1 104 ? -1.525 -6.715 0.338 1 91.75 104 MET A N 1
ATOM 844 C CA . MET A 1 104 ? -2.141 -6.848 1.654 1 91.75 104 MET A CA 1
ATOM 845 C C . MET A 1 104 ? -2.867 -5.562 2.049 1 91.75 104 MET A C 1
ATOM 847 O O . MET A 1 104 ? -3.949 -5.613 2.633 1 91.75 104 MET A O 1
ATOM 851 N N . THR A 1 105 ? -2.221 -4.441 1.758 1 89.88 105 THR A N 1
ATOM 852 C CA . THR A 1 105 ? -2.842 -3.156 2.062 1 89.88 105 THR A CA 1
ATOM 853 C C . THR A 1 105 ? -4.141 -2.986 1.282 1 89.88 105 THR A C 1
ATOM 855 O O . THR A 1 105 ? -5.164 -2.588 1.847 1 89.88 105 THR A O 1
ATOM 858 N N . GLU A 1 106 ? -4.133 -3.365 0.028 1 87.38 106 GLU A N 1
ATOM 859 C CA . GLU A 1 106 ? -5.336 -3.266 -0.792 1 87.38 106 GLU A CA 1
ATOM 860 C C . GLU A 1 106 ? -6.43 -4.195 -0.279 1 87.38 106 GLU A C 1
ATOM 862 O O . GLU A 1 106 ? -7.613 -3.848 -0.311 1 87.38 106 GLU A O 1
ATOM 867 N N . GLU A 1 107 ? -6.062 -5.348 0.153 1 88.88 107 GLU A N 1
ATOM 868 C CA . GLU A 1 107 ? -7.039 -6.297 0.682 1 88.88 107 GLU A CA 1
ATOM 869 C C . GLU A 1 107 ? -7.801 -5.707 1.862 1 88.88 107 GLU A C 1
ATOM 871 O O . GLU A 1 107 ? -9 -5.938 2.01 1 88.88 107 GLU A O 1
ATOM 876 N N . SER A 1 108 ? -7.043 -5.059 2.641 1 82.5 108 SER A N 1
ATOM 877 C 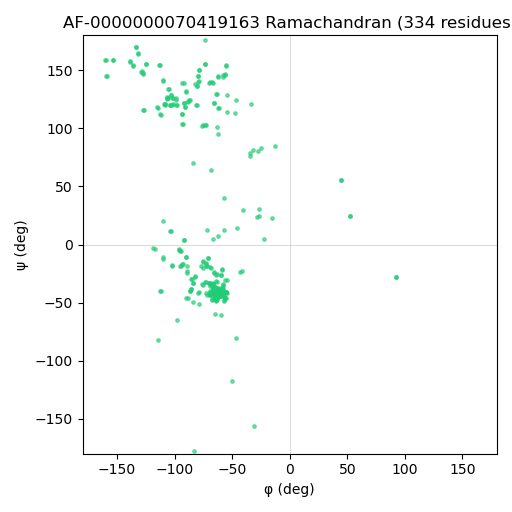CA . SER A 1 108 ? -7.668 -4.477 3.822 1 82.5 108 SER A CA 1
ATOM 878 C C . SER A 1 108 ? -8.773 -3.502 3.438 1 82.5 108 SER A C 1
ATOM 880 O O . SER A 1 108 ? -9.734 -3.316 4.188 1 82.5 108 SER A O 1
ATOM 882 N N . TYR A 1 109 ? -8.648 -2.945 2.277 1 77.62 109 TYR A N 1
ATOM 883 C CA . TYR A 1 109 ? -9.625 -1.977 1.79 1 77.62 109 TYR A CA 1
ATOM 884 C C . TYR A 1 109 ? -10.789 -2.678 1.105 1 77.62 109 TYR A C 1
ATOM 886 O O . TYR A 1 109 ? -11.938 -2.225 1.196 1 77.62 109 TYR A O 1
ATOM 894 N N . ARG A 1 110 ? -10.484 -3.721 0.378 1 78.19 110 ARG A N 1
ATOM 895 C CA . ARG A 1 110 ? -11.5 -4.441 -0.38 1 78.19 110 ARG A CA 1
ATOM 896 C C . ARG A 1 110 ? -12.422 -5.227 0.548 1 78.19 110 ARG A C 1
ATOM 898 O O . ARG A 1 110 ? -13.516 -5.621 0.151 1 78.19 110 ARG A O 1
ATOM 905 N N . LYS A 1 111 ? -12.055 -5.348 1.782 1 76.12 111 LYS A N 1
ATOM 906 C CA . LYS A 1 111 ? -12.82 -6.078 2.787 1 76.12 111 LYS A CA 1
ATOM 907 C C . LYS A 1 111 ? -13.148 -7.492 2.311 1 76.12 111 LYS A C 1
ATOM 909 O O . LYS A 1 111 ? -14.258 -7.98 2.518 1 76.12 111 LYS A O 1
ATOM 914 N N . ARG A 1 112 ? -12.398 -8.062 1.409 1 79.25 112 ARG A N 1
ATOM 915 C CA . ARG A 1 112 ? -12.453 -9.445 0.968 1 79.25 112 ARG A CA 1
ATOM 916 C C . ARG A 1 112 ? -11.055 -10.039 0.853 1 79.25 112 ARG A C 1
ATOM 918 O O . ARG A 1 112 ? -10.086 -9.312 0.604 1 79.25 112 ARG A O 1
ATOM 925 N N . HIS A 1 113 ? -11.07 -11.359 0.998 1 84.12 113 HIS A N 1
ATOM 926 C CA . HIS A 1 113 ? -9.797 -12.047 0.884 1 84.12 113 HIS A CA 1
ATOM 927 C C . HIS A 1 113 ? -9.359 -12.164 -0.572 1 84.12 113 HIS A C 1
ATOM 929 O O . HIS A 1 113 ? -9.914 -12.961 -1.329 1 84.12 113 HIS A O 1
ATOM 935 N N . VAL A 1 114 ? -8.422 -11.297 -0.975 1 89.38 114 VAL A N 1
ATOM 936 C CA . VAL A 1 114 ? -8.07 -11.281 -2.391 1 89.38 114 VAL A CA 1
ATOM 937 C C . VAL A 1 114 ? -6.602 -11.672 -2.561 1 89.38 114 VAL A C 1
ATOM 939 O O . VAL A 1 114 ? -6.117 -11.812 -3.686 1 89.38 114 VAL A O 1
ATOM 942 N N . VAL A 1 115 ? -5.875 -11.875 -1.464 1 93.94 115 VAL A N 1
ATOM 943 C CA . VAL A 1 115 ? -4.48 -12.289 -1.562 1 93.94 115 VAL A CA 1
ATOM 944 C C . VAL A 1 115 ? -4.367 -13.789 -1.296 1 93.94 115 VAL A C 1
ATOM 946 O O . VAL A 1 115 ? -4.785 -14.273 -0.24 1 93.94 115 VAL A O 1
ATOM 949 N N . VAL A 1 116 ? -3.855 -14.547 -2.248 1 92.12 116 VAL A N 1
ATOM 950 C CA . VAL A 1 116 ? -3.629 -15.977 -2.129 1 92.12 116 VAL A CA 1
ATOM 951 C C . VAL A 1 116 ? -2.129 -16.266 -2.039 1 92.12 116 VAL A C 1
ATOM 953 O O . VAL A 1 116 ? -1.376 -15.945 -2.965 1 92.12 116 VAL A O 1
ATOM 956 N N . MET A 1 117 ? -1.81 -16.859 -0.993 1 92.75 117 MET A N 1
ATOM 957 C CA . MET A 1 117 ? -0.394 -17.172 -0.821 1 92.75 117 MET A CA 1
ATOM 958 C C . MET A 1 117 ? -0.111 -18.625 -1.199 1 92.75 117 MET A C 1
ATOM 960 O O . MET A 1 117 ? -0.753 -19.547 -0.685 1 92.75 117 MET A O 1
ATOM 964 N N . VAL A 1 118 ? 0.805 -18.828 -2.072 1 93.75 118 VAL A N 1
ATOM 965 C CA . VAL A 1 118 ? 1.273 -20.156 -2.49 1 93.75 118 VAL A CA 1
ATOM 966 C C . VAL A 1 118 ? 2.713 -20.359 -2.025 1 93.75 118 VAL A C 1
ATOM 968 O O . VAL A 1 118 ? 3.641 -19.75 -2.568 1 93.75 118 VAL A O 1
ATOM 971 N N . VAL A 1 119 ? 2.871 -21.281 -1.085 1 93.31 119 VAL A N 1
ATOM 972 C CA . VAL A 1 119 ? 4.199 -21.531 -0.539 1 93.31 119 VAL A CA 1
ATOM 973 C C . VAL A 1 119 ? 4.914 -22.594 -1.378 1 93.31 119 VAL A C 1
ATOM 975 O O . VAL A 1 119 ? 4.441 -23.734 -1.493 1 93.31 119 VAL A O 1
ATOM 978 N N . LEU A 1 120 ? 6.094 -22.25 -1.892 1 95.06 120 LEU A N 1
ATOM 979 C CA . LEU A 1 120 ? 6.758 -23.094 -2.877 1 95.06 120 LEU A CA 1
ATOM 980 C C . LEU A 1 120 ? 7.766 -24.016 -2.207 1 95.06 120 LEU A C 1
ATOM 982 O O . LEU A 1 120 ? 8.203 -25 -2.807 1 95.06 120 LEU A O 1
ATOM 986 N N . GLU A 1 121 ? 8.141 -23.688 -1.046 1 94.19 121 GLU A N 1
ATOM 987 C CA . GLU A 1 121 ? 9.117 -24.469 -0.292 1 94.19 121 GLU A CA 1
ATOM 988 C C . GLU A 1 121 ? 8.93 -24.297 1.211 1 94.19 121 GLU A C 1
ATOM 990 O O . GLU A 1 121 ? 8.281 -23.344 1.651 1 94.19 121 GLU A O 1
ATOM 995 N N . ALA A 1 122 ? 9.461 -25.281 1.905 1 90.81 122 ALA A N 1
ATOM 996 C CA . ALA A 1 122 ? 9.367 -25.172 3.359 1 90.81 122 ALA A CA 1
ATOM 997 C C . ALA A 1 122 ? 10.188 -23.984 3.871 1 90.81 122 ALA A C 1
ATOM 999 O O . ALA A 1 122 ? 11.383 -23.875 3.578 1 90.81 122 ALA A O 1
ATOM 1000 N N . ILE A 1 123 ? 9.5 -23.062 4.562 1 91.88 123 ILE A N 1
ATOM 1001 C CA . ILE A 1 123 ? 10.148 -21.906 5.168 1 91.88 123 ILE A CA 1
ATOM 1002 C C . ILE A 1 123 ? 9.781 -21.828 6.648 1 91.88 123 ILE A C 1
ATOM 1004 O O . ILE A 1 123 ? 8.609 -21.641 6.992 1 91.88 123 ILE A O 1
ATOM 1008 N N . PRO A 1 124 ? 10.789 -21.984 7.496 1 92.06 124 PRO A N 1
ATOM 1009 C CA . PRO A 1 124 ? 10.477 -21.859 8.922 1 92.06 124 PRO A CA 1
ATOM 1010 C C . PRO A 1 124 ? 9.82 -20.531 9.273 1 92.06 124 PRO A C 1
ATOM 1012 O O . PRO A 1 124 ? 10.156 -19.5 8.68 1 92.06 124 PRO A O 1
ATOM 1015 N N . ASN A 1 125 ? 8.898 -20.547 10.258 1 89.12 125 ASN A N 1
ATOM 1016 C CA . ASN A 1 125 ? 8.203 -19.344 10.688 1 89.12 125 ASN A CA 1
ATOM 1017 C C . ASN A 1 125 ? 9.18 -18.234 11.078 1 89.12 125 ASN A C 1
ATOM 1019 O O . ASN A 1 125 ? 8.906 -17.047 10.867 1 89.12 125 ASN A O 1
ATOM 1023 N N . THR A 1 126 ? 10.32 -18.594 11.555 1 91 126 THR A N 1
ATOM 1024 C CA . THR A 1 126 ? 11.32 -17.641 12.023 1 91 126 THR A CA 1
ATOM 1025 C C . THR A 1 126 ? 11.906 -16.859 10.852 1 91 126 THR A C 1
ATOM 1027 O O . THR A 1 126 ? 12.461 -15.766 11.047 1 91 126 THR A O 1
ATOM 1030 N N . ASP A 1 127 ? 11.727 -17.438 9.656 1 91.31 127 ASP A N 1
ATOM 1031 C CA . ASP A 1 127 ? 12.32 -16.812 8.484 1 91.31 127 ASP A CA 1
ATOM 1032 C C . ASP A 1 127 ? 11.305 -15.93 7.762 1 91.31 127 ASP A C 1
ATOM 1034 O O . ASP A 1 127 ? 11.648 -15.234 6.801 1 91.31 127 ASP A O 1
ATOM 1038 N N . LEU A 1 128 ? 10.086 -15.953 8.258 1 90.75 128 LEU A N 1
ATOM 1039 C CA . LEU A 1 128 ? 9.047 -15.133 7.656 1 90.75 128 LEU A CA 1
ATOM 1040 C C . LEU A 1 128 ? 9 -13.75 8.305 1 90.75 128 LEU A C 1
ATOM 1042 O O . LEU A 1 128 ? 9.094 -13.633 9.531 1 90.75 128 LEU A O 1
ATOM 1046 N N . PRO A 1 129 ? 8.977 -12.766 7.488 1 87.81 129 PRO A N 1
ATOM 1047 C CA . PRO A 1 129 ? 8.719 -11.461 8.109 1 87.81 129 PRO A CA 1
ATOM 1048 C C . PRO A 1 129 ? 7.434 -11.445 8.93 1 87.81 129 PRO A C 1
ATOM 1050 O O . PRO A 1 129 ? 6.484 -12.164 8.617 1 87.81 129 PRO A O 1
ATOM 1053 N N . LEU A 1 130 ? 7.383 -10.609 9.883 1 84.56 130 LEU A N 1
ATOM 1054 C CA . LEU A 1 130 ? 6.293 -10.586 10.852 1 84.56 130 LEU A CA 1
ATOM 1055 C C . LEU A 1 130 ? 4.953 -10.359 10.156 1 84.56 130 LEU A C 1
ATOM 1057 O O . LEU A 1 130 ? 3.959 -11 10.492 1 84.56 130 LEU A O 1
ATOM 1061 N N . ASP A 1 131 ? 4.957 -9.461 9.258 1 82 131 ASP A N 1
ATOM 1062 C CA . ASP A 1 131 ? 3.689 -9.148 8.609 1 82 131 ASP A CA 1
ATOM 1063 C C . ASP A 1 131 ? 3.193 -10.328 7.773 1 82 131 ASP A C 1
ATOM 1065 O O . ASP A 1 131 ? 1.991 -10.594 7.723 1 82 131 ASP A O 1
ATOM 1069 N N . VAL A 1 132 ? 4.102 -11.094 7.18 1 86.25 132 VAL A N 1
ATOM 1070 C CA . VAL A 1 132 ? 3.75 -12.289 6.418 1 86.25 132 VAL A CA 1
ATOM 1071 C C . VAL A 1 132 ? 3.258 -13.383 7.367 1 86.25 132 VAL A C 1
ATOM 1073 O O . VAL A 1 132 ? 2.258 -14.047 7.094 1 86.25 132 VAL A O 1
ATOM 1076 N N . LEU A 1 133 ? 3.969 -13.492 8.445 1 86.19 133 LEU A N 1
ATOM 1077 C CA . LEU A 1 133 ? 3.602 -14.477 9.453 1 86.19 133 LEU A CA 1
ATOM 1078 C C . LEU A 1 133 ? 2.199 -14.211 9.992 1 86.19 133 LEU A C 1
ATOM 1080 O O . LEU A 1 133 ? 1.4 -15.141 10.141 1 86.19 133 LEU A O 1
ATOM 1084 N N . GLN A 1 134 ? 1.937 -12.961 10.266 1 83.88 134 GLN A N 1
ATOM 1085 C CA . GLN A 1 134 ? 0.62 -12.594 10.781 1 83.88 134 GLN A CA 1
ATOM 1086 C C . GLN A 1 134 ? -0.47 -12.883 9.75 1 83.88 134 GLN A C 1
ATOM 1088 O O . GLN A 1 134 ? -1.579 -13.281 10.102 1 83.88 134 GLN A O 1
ATOM 1093 N N . TYR A 1 135 ? -0.095 -12.641 8.578 1 85.25 135 TYR A N 1
ATOM 1094 C CA . TYR A 1 135 ? -1.046 -12.914 7.504 1 85.25 135 TYR A CA 1
ATOM 1095 C C . TYR A 1 135 ? -1.299 -14.406 7.367 1 85.25 135 TYR A C 1
ATOM 1097 O O . TYR A 1 135 ? -2.445 -14.836 7.215 1 85.25 135 TYR A O 1
ATOM 1105 N N . TYR A 1 136 ? -0.239 -15.125 7.48 1 78.31 136 TYR A N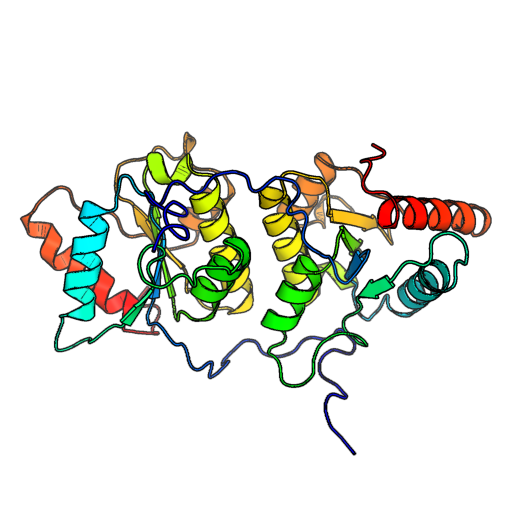 1
ATOM 1106 C CA . TYR A 1 136 ? -0.273 -16.578 7.398 1 78.31 136 TYR A CA 1
ATOM 1107 C C . TYR A 1 136 ? -1.18 -17.156 8.477 1 78.31 136 TYR A C 1
ATOM 1109 O O . TYR A 1 136 ? -1.909 -18.125 8.227 1 78.31 136 TYR A O 1
ATOM 1117 N N . ASN A 1 137 ? -1.155 -16.609 9.5 1 80.06 137 ASN A N 1
ATOM 1118 C CA . ASN A 1 137 ? -1.904 -17.125 10.633 1 80.06 137 ASN A CA 1
ATOM 1119 C C . ASN A 1 137 ? -3.396 -16.844 10.508 1 80.06 137 ASN A C 1
ATOM 1121 O O . ASN A 1 137 ? -4.219 -17.516 11.133 1 80.06 137 ASN A O 1
ATOM 1125 N N . LYS A 1 138 ? -3.676 -15.883 9.688 1 74.56 138 LYS A N 1
ATOM 1126 C CA . LYS A 1 138 ? -5.066 -15.453 9.602 1 74.56 138 LYS A CA 1
ATOM 1127 C C . LYS A 1 138 ? -5.738 -16.016 8.352 1 74.56 138 LYS A C 1
ATOM 1129 O O . LYS A 1 138 ? -6.965 -16.125 8.305 1 74.56 138 LYS A O 1
ATOM 1134 N N . LYS A 1 139 ? -4.844 -16.406 7.508 1 73.38 139 LYS A N 1
ATOM 1135 C CA . LYS A 1 139 ? -5.453 -16.719 6.219 1 73.38 139 LYS A CA 1
ATOM 1136 C C . LYS A 1 139 ? -4.973 -18.062 5.695 1 73.38 139 LYS A C 1
ATOM 1138 O O . LYS A 1 139 ? -4.027 -18.641 6.23 1 73.38 139 LYS A O 1
ATOM 1143 N N . SER A 1 140 ? -5.719 -18.5 4.746 1 69.56 140 SER A N 1
ATOM 1144 C CA . SER A 1 140 ? -5.367 -19.766 4.129 1 69.56 140 SER A CA 1
ATOM 1145 C C . SER A 1 140 ? -4.254 -19.594 3.098 1 69.56 140 SER A C 1
ATOM 1147 O O . SER A 1 140 ? -4.156 -18.547 2.457 1 69.56 140 SER A O 1
ATOM 1149 N N . TYR A 1 141 ? -3.369 -20.5 3.189 1 83.44 141 TYR A N 1
ATOM 1150 C CA . TYR A 1 141 ? -2.314 -20.562 2.184 1 83.44 141 TYR A CA 1
ATOM 1151 C C . TYR A 1 141 ? -2.268 -21.953 1.542 1 83.44 141 TYR A C 1
ATOM 1153 O O . TYR A 1 141 ? -2.779 -22.922 2.105 1 83.44 141 TYR A O 1
ATOM 1161 N N . ILE A 1 142 ? -1.755 -21.984 0.34 1 86.25 142 ILE A N 1
ATOM 1162 C CA . ILE A 1 142 ? -1.575 -23.234 -0.384 1 86.25 142 ILE A CA 1
ATOM 1163 C C . ILE A 1 142 ? -0.097 -23.625 -0.39 1 86.25 142 ILE A C 1
ATOM 1165 O O . ILE A 1 142 ? 0.769 -22.781 -0.628 1 86.25 142 ILE A O 1
ATOM 1169 N N . GLU A 1 143 ? 0.062 -24.875 -0.093 1 88.69 143 GLU A N 1
ATOM 1170 C CA . GLU A 1 143 ? 1.427 -25.391 -0.17 1 88.69 143 GLU A CA 1
ATOM 1171 C C . GLU A 1 143 ? 1.633 -26.219 -1.433 1 88.69 143 GLU A C 1
ATOM 1173 O O . GLU A 1 143 ? 0.827 -27.109 -1.741 1 88.69 143 GLU A O 1
ATOM 1178 N N . LYS A 1 144 ? 2.664 -25.859 -2.098 1 89.5 144 LYS A N 1
ATOM 1179 C CA . LYS A 1 144 ? 3.004 -26.656 -3.268 1 89.5 144 LYS A CA 1
ATOM 1180 C C . LYS A 1 144 ? 3.367 -28.078 -2.867 1 89.5 144 LYS A C 1
ATOM 1182 O O . LYS A 1 144 ? 4.215 -28.297 -1.997 1 89.5 144 LYS A O 1
ATOM 1187 N N . PRO A 1 145 ? 2.75 -29.094 -3.533 1 88.38 145 PRO A N 1
ATOM 1188 C CA . PRO A 1 145 ? 3.074 -30.484 -3.205 1 88.38 145 PRO A CA 1
ATOM 1189 C C . PRO A 1 145 ? 4.441 -30.906 -3.734 1 88.38 145 PRO A C 1
ATOM 1191 O O . PRO A 1 145 ? 4.945 -30.328 -4.699 1 88.38 145 PRO A O 1
ATOM 1194 N N . THR A 1 146 ? 4.969 -31.938 -3.01 1 84.19 146 THR A N 1
ATOM 1195 C CA . THR A 1 146 ? 6.262 -32.469 -3.422 1 84.19 146 THR A CA 1
ATOM 1196 C C . THR A 1 146 ? 6.082 -33.594 -4.457 1 84.19 146 THR A C 1
ATOM 1198 O O . THR A 1 146 ? 6.957 -33.812 -5.293 1 84.19 146 THR A O 1
ATOM 1201 N N . SER A 1 147 ? 4.949 -34.156 -4.441 1 87.69 147 SER A N 1
ATOM 1202 C CA . SER A 1 147 ? 4.699 -35.281 -5.352 1 87.69 147 SER A CA 1
ATOM 1203 C C . SER A 1 147 ? 4.07 -34.812 -6.656 1 87.69 147 SER A C 1
ATOM 1205 O O . SER A 1 147 ? 3.18 -33.938 -6.641 1 87.69 147 SER A O 1
ATOM 1207 N N . GLN A 1 148 ? 4.48 -35.344 -7.715 1 83.62 148 GLN A N 1
ATOM 1208 C CA . GLN A 1 148 ? 3.959 -35 -9.039 1 83.62 148 GLN A CA 1
ATOM 1209 C C . GLN A 1 148 ? 2.484 -35.375 -9.156 1 83.62 148 GLN A C 1
ATOM 1211 O O . GLN A 1 148 ? 1.718 -34.688 -9.828 1 83.62 148 GLN A O 1
ATOM 1216 N N . ASN A 1 149 ? 2.1 -36.406 -8.477 1 85.81 149 ASN A N 1
ATOM 1217 C CA . ASN A 1 149 ? 0.719 -36.875 -8.539 1 85.81 149 ASN A CA 1
ATOM 1218 C C . ASN A 1 149 ? -0.243 -35.844 -7.926 1 85.81 149 ASN A C 1
ATOM 1220 O O . ASN A 1 149 ? -1.405 -35.75 -8.328 1 85.81 149 ASN A O 1
ATOM 1224 N N . ASP A 1 150 ? 0.323 -35.062 -7.074 1 89.25 150 ASP A N 1
ATOM 1225 C CA . ASP A 1 150 ? -0.528 -34.094 -6.355 1 89.25 150 ASP A CA 1
ATOM 1226 C C . ASP A 1 150 ? -0.544 -32.75 -7.047 1 89.25 150 ASP A C 1
ATOM 1228 O O . ASP A 1 150 ? -1.345 -31.875 -6.699 1 89.25 150 ASP A O 1
ATOM 1232 N N . MET A 1 151 ? 0.254 -32.625 -8.07 1 86.56 151 MET A N 1
ATOM 1233 C CA . MET A 1 151 ? 0.383 -31.344 -8.75 1 86.56 151 MET A CA 1
ATOM 1234 C C . MET A 1 151 ? -0.887 -31 -9.523 1 86.56 151 MET A C 1
ATOM 1236 O O . MET A 1 151 ? -1.257 -29.828 -9.633 1 86.56 151 MET A O 1
ATOM 1240 N N . GLU A 1 152 ? -1.545 -31.984 -10.031 1 84.81 152 GLU A N 1
ATOM 1241 C CA . GLU A 1 152 ? -2.777 -31.75 -10.773 1 84.81 152 GLU A CA 1
ATOM 1242 C C . GLU A 1 152 ? -3.857 -31.141 -9.875 1 84.81 152 GLU A C 1
ATOM 1244 O O . GLU A 1 152 ? -4.555 -30.219 -10.281 1 84.81 152 GLU A O 1
ATOM 1249 N N . VAL A 1 153 ? -3.947 -31.75 -8.773 1 84.88 153 VAL A N 1
ATOM 1250 C CA . VAL A 1 153 ? -4.922 -31.266 -7.805 1 84.88 153 VAL A CA 1
ATOM 1251 C C . VAL A 1 153 ? -4.551 -29.844 -7.387 1 84.88 153 VAL A C 1
ATOM 1253 O O . VAL A 1 153 ? -5.422 -28.969 -7.266 1 84.88 153 VAL A O 1
ATOM 1256 N N . TYR A 1 154 ? -3.307 -29.672 -7.18 1 85.81 154 TYR A N 1
ATOM 1257 C CA . TYR A 1 154 ? -2.766 -28.359 -6.809 1 85.81 154 TYR A CA 1
ATOM 1258 C C . TYR A 1 154 ? -3.148 -27.297 -7.832 1 85.81 154 TYR A C 1
ATOM 1260 O O . TYR A 1 154 ? -3.611 -26.219 -7.469 1 85.81 154 TYR A O 1
ATOM 1268 N N . TRP A 1 155 ? -3.098 -27.609 -9.023 1 83.31 155 TRP A N 1
ATOM 1269 C CA . TRP A 1 155 ? -3.414 -26.672 -10.094 1 83.31 155 TRP A CA 1
ATOM 1270 C C . TRP A 1 155 ? -4.914 -26.391 -10.148 1 83.31 155 TRP A C 1
ATOM 1272 O O . TRP A 1 155 ? -5.332 -25.266 -10.398 1 83.31 155 TRP A O 1
ATOM 1282 N N . LYS A 1 156 ? -5.582 -27.438 -10.016 1 83.69 156 LYS A N 1
ATOM 1283 C CA . LYS A 1 156 ? -7.035 -27.281 -10.039 1 83.69 156 LYS A CA 1
ATOM 1284 C C . LYS A 1 156 ? -7.508 -26.375 -8.914 1 83.69 156 LYS A C 1
ATOM 1286 O O . LYS A 1 156 ? -8.383 -25.531 -9.117 1 83.69 156 LYS A O 1
ATOM 1291 N N . MET A 1 157 ? -6.898 -26.547 -7.82 1 84.62 157 MET A N 1
ATOM 1292 C CA . MET A 1 157 ? -7.242 -25.703 -6.68 1 84.62 157 MET A CA 1
ATOM 1293 C C . MET A 1 157 ? -6.902 -24.234 -6.965 1 84.62 157 MET A C 1
ATOM 1295 O O . MET A 1 157 ? -7.715 -23.344 -6.711 1 84.62 157 MET A O 1
ATOM 1299 N N . LEU A 1 158 ? -5.746 -24.016 -7.441 1 87.31 158 LEU A N 1
ATOM 1300 C CA . LEU A 1 158 ? -5.305 -22.656 -7.754 1 87.31 158 LEU A CA 1
ATOM 1301 C C . LEU A 1 158 ? -6.207 -22.016 -8.805 1 87.31 158 LEU A C 1
ATOM 1303 O O . LEU A 1 158 ? -6.582 -20.859 -8.68 1 87.31 158 LEU A O 1
ATOM 1307 N N . GLY A 1 159 ? -6.488 -22.828 -9.797 1 86.94 159 GLY A N 1
ATOM 1308 C CA . GLY A 1 159 ? -7.391 -22.359 -10.836 1 86.94 159 GLY A CA 1
ATOM 1309 C C . GLY A 1 159 ? -8.75 -21.953 -10.305 1 86.94 159 GLY A C 1
ATOM 1310 O O . GLY A 1 159 ? -9.281 -20.891 -10.68 1 86.94 159 GLY A O 1
ATOM 1311 N N . ASN A 1 160 ? -9.266 -22.75 -9.406 1 85.62 160 ASN A N 1
ATOM 1312 C CA . ASN A 1 160 ? -10.57 -22.453 -8.82 1 85.62 160 ASN A CA 1
ATOM 1313 C C . ASN A 1 160 ? -10.531 -21.188 -7.965 1 85.62 160 ASN A C 1
ATOM 1315 O O . ASN A 1 160 ? -11.477 -20.391 -7.977 1 85.62 160 ASN A O 1
ATOM 1319 N N . MET A 1 161 ? -9.508 -21.016 -7.285 1 83.94 161 MET A N 1
ATOM 1320 C CA . MET A 1 161 ? -9.352 -19.859 -6.422 1 83.94 161 MET A CA 1
ATOM 1321 C C . MET A 1 161 ? -9.266 -18.578 -7.25 1 83.94 161 MET A C 1
ATOM 1323 O O . MET A 1 161 ? -9.812 -17.547 -6.863 1 83.94 161 MET A O 1
ATOM 1327 N N . VAL A 1 162 ? -8.609 -18.641 -8.344 1 87.12 162 VAL A N 1
ATOM 1328 C CA . VAL A 1 162 ? -8.406 -17.469 -9.203 1 87.12 162 VAL A CA 1
ATOM 1329 C C . VAL A 1 162 ? -9.695 -17.156 -9.961 1 87.12 162 VAL A C 1
ATOM 1331 O O . VAL A 1 162 ? -10.055 -15.992 -10.141 1 87.12 162 VAL A O 1
ATOM 1334 N N . ALA A 1 163 ? -10.422 -18.188 -10.32 1 83.19 163 ALA A N 1
ATOM 1335 C CA . ALA A 1 163 ? -11.594 -18.031 -11.172 1 83.19 163 ALA A CA 1
ATOM 1336 C C . ALA A 1 163 ? -12.82 -17.656 -10.352 1 83.19 163 ALA A C 1
ATOM 1338 O O . ALA A 1 163 ? -13.711 -16.953 -10.836 1 83.19 163 ALA A O 1
ATOM 1339 N N . ASN A 1 164 ? -12.906 -18.156 -9.117 1 75.88 164 ASN A N 1
ATOM 1340 C CA . ASN A 1 164 ? -14.141 -17.984 -8.352 1 75.88 164 ASN A CA 1
ATOM 1341 C C . ASN A 1 164 ? -13.969 -16.953 -7.238 1 75.88 164 ASN A C 1
ATOM 1343 O O . ASN A 1 164 ? -12.891 -16.844 -6.648 1 75.88 164 ASN A O 1
ATOM 1347 N N . ASP A 1 165 ? -14.859 -15.922 -7.156 1 66.94 165 ASP A N 1
ATOM 1348 C CA . ASP A 1 165 ? -14.852 -14.906 -6.113 1 66.94 165 ASP A CA 1
ATOM 1349 C C . ASP A 1 165 ? -15.125 -15.516 -4.742 1 66.94 165 ASP A C 1
ATOM 1351 O O . ASP A 1 165 ? -14.773 -14.938 -3.713 1 66.94 165 ASP A O 1
ATOM 1355 N N . ASP A 1 166 ? -15.875 -16.719 -4.68 1 56.47 166 ASP A N 1
ATOM 1356 C CA . ASP A 1 166 ? -16.359 -17.234 -3.41 1 56.47 166 ASP A CA 1
ATOM 1357 C C . ASP A 1 166 ? -15.227 -17.828 -2.58 1 56.47 166 ASP A C 1
ATOM 1359 O O . ASP A 1 166 ? -14.336 -18.484 -3.117 1 56.47 166 ASP A O 1
ATOM 1363 N N . ASP A 1 167 ? -14.789 -17.031 -1.554 1 50.34 167 ASP A N 1
ATOM 1364 C CA . ASP A 1 167 ? -13.82 -17.516 -0.577 1 50.34 167 ASP A CA 1
ATOM 1365 C C . ASP A 1 167 ? -14.031 -19 -0.289 1 50.34 167 ASP A C 1
ATOM 1367 O O . ASP A 1 167 ? -15.125 -19.422 0.097 1 50.34 167 ASP A O 1
ATOM 1371 N N . LEU A 1 168 ? -13.672 -19.797 -1.077 1 42.38 168 LEU A N 1
ATOM 1372 C CA . LEU A 1 168 ? -13.859 -21.188 -0.694 1 42.38 168 LEU A CA 1
ATOM 1373 C C . LEU A 1 168 ? -13.492 -21.406 0.771 1 42.38 168 LEU A C 1
ATOM 1375 O O . LEU A 1 168 ? -13.758 -22.469 1.332 1 42.38 168 LEU A O 1
ATOM 1379 N N . TYR A 1 169 ? -12.711 -20.641 1.425 1 37.5 169 TYR A N 1
ATOM 1380 C CA . TYR A 1 169 ? -12.422 -21.234 2.719 1 37.5 169 TYR A CA 1
ATOM 1381 C C . TYR A 1 169 ? -13.508 -20.906 3.736 1 37.5 169 TYR A C 1
ATOM 1383 O O . TYR A 1 169 ? -14.094 -19.812 3.689 1 37.5 169 TYR A O 1
ATOM 1391 N N . MET B 1 1 ? 16.547 -1.401 -32.062 1 20.17 1 MET B N 1
ATOM 1392 C CA . MET B 1 1 ? 15.312 -0.903 -31.453 1 20.17 1 MET B CA 1
ATOM 1393 C C . MET B 1 1 ? 15.188 -1.385 -30.016 1 20.17 1 MET B C 1
ATOM 1395 O O . MET B 1 1 ? 14.766 -2.518 -29.766 1 20.17 1 MET B O 1
ATOM 1399 N N . LYS B 1 2 ? 15.992 -0.792 -29.047 1 26.3 2 LYS B N 1
ATOM 1400 C CA . LYS B 1 2 ? 17.031 -1.101 -28.062 1 26.3 2 LYS B CA 1
ATOM 1401 C C . LYS B 1 2 ? 16.453 -1.274 -26.672 1 26.3 2 LYS B C 1
ATOM 1403 O O . LYS B 1 2 ? 16.859 -2.178 -25.938 1 26.3 2 LYS B O 1
ATOM 1408 N N . ARG B 1 3 ? 15.93 -0.171 -26.219 1 26.45 3 ARG B N 1
ATOM 1409 C CA . ARG B 1 3 ? 16.125 0.416 -24.906 1 26.45 3 ARG B CA 1
ATOM 1410 C C . ARG B 1 3 ? 15.266 -0.281 -23.859 1 26.45 3 ARG B C 1
ATOM 1412 O O . ARG B 1 3 ? 15.297 0.081 -22.672 1 26.45 3 ARG B O 1
ATOM 1419 N N . ALA B 1 4 ? 14.188 -0.294 -24.281 1 32.19 4 ALA B N 1
ATOM 1420 C CA . ALA B 1 4 ? 13.367 -0.714 -23.156 1 32.19 4 ALA B CA 1
ATOM 1421 C C . ALA B 1 4 ? 13.984 -1.913 -22.438 1 32.19 4 ALA B C 1
ATOM 1423 O O . ALA B 1 4 ? 13.312 -2.602 -21.672 1 32.19 4 ALA B O 1
ATOM 1424 N N . GLN B 1 5 ? 15.211 -2.248 -22.672 1 32.78 5 GLN B N 1
ATOM 1425 C CA . GLN B 1 5 ? 15.469 -3.684 -22.688 1 32.78 5 GLN B CA 1
ATOM 1426 C C . GLN B 1 5 ? 15.227 -4.293 -21.312 1 32.78 5 GLN B C 1
ATOM 1428 O O . GLN B 1 5 ? 14.602 -5.348 -21.188 1 32.78 5 GLN B O 1
ATOM 1433 N N . ASP B 1 6 ? 16.062 -3.779 -20.109 1 34.22 6 ASP B N 1
ATOM 1434 C CA . ASP B 1 6 ? 16.406 -4.461 -18.875 1 34.22 6 ASP B CA 1
ATOM 1435 C C . ASP B 1 6 ? 15.344 -4.227 -17.797 1 34.22 6 ASP B C 1
ATOM 1437 O O . ASP B 1 6 ? 15.57 -4.5 -16.625 1 34.22 6 ASP B O 1
ATOM 1441 N N . LEU B 1 7 ? 14.43 -3.322 -17.703 1 38.38 7 LEU B N 1
ATOM 1442 C CA . LEU B 1 7 ? 13.445 -3.693 -16.688 1 38.38 7 LEU B CA 1
ATOM 1443 C C . LEU B 1 7 ? 13.375 -5.207 -16.516 1 38.38 7 LEU B C 1
ATOM 1445 O O . LEU B 1 7 ? 12.43 -5.734 -15.938 1 38.38 7 LEU B O 1
ATOM 1449 N N . THR B 1 8 ? 14.305 -6.289 -16.656 1 40.5 8 THR B N 1
ATOM 1450 C CA . THR B 1 8 ? 14.484 -7.492 -17.469 1 40.5 8 THR B CA 1
ATOM 1451 C C . THR B 1 8 ? 14.383 -8.742 -16.594 1 40.5 8 THR B C 1
ATOM 1453 O O . THR B 1 8 ? 13.836 -9.758 -17.031 1 40.5 8 THR B O 1
ATOM 1456 N N . ARG B 1 9 ? 15.18 -9.555 -15.711 1 37.16 9 ARG B N 1
ATOM 1457 C CA . ARG B 1 9 ? 15.094 -10.953 -15.289 1 37.16 9 ARG B CA 1
ATOM 1458 C C . ARG B 1 9 ? 13.922 -11.164 -14.344 1 37.16 9 ARG B C 1
ATOM 1460 O O . ARG B 1 9 ? 13.445 -12.297 -14.188 1 37.16 9 ARG B O 1
ATOM 1467 N N . LYS B 1 10 ? 12.797 -10.867 -13.703 1 47.25 10 LYS B N 1
ATOM 1468 C CA . LYS B 1 10 ? 12.109 -10.031 -12.719 1 47.25 10 LYS B CA 1
ATOM 1469 C C . LYS B 1 10 ? 13.117 -9.281 -11.844 1 47.25 10 LYS B C 1
ATOM 1471 O O . LYS B 1 10 ? 12.766 -8.805 -10.766 1 47.25 10 LYS B O 1
ATOM 1476 N N . GLY B 1 11 ? 14.602 -8.875 -12.07 1 45.62 11 GLY B N 1
ATOM 1477 C CA . GLY B 1 11 ? 15.664 -8.18 -11.359 1 45.62 11 GLY B CA 1
ATOM 1478 C C . GLY B 1 11 ? 15.391 -6.695 -11.188 1 45.62 11 GLY B C 1
ATOM 1479 O O . GLY B 1 11 ? 16.188 -5.859 -11.609 1 45.62 11 GLY B O 1
ATOM 1480 N N . TYR B 1 12 ? 14.484 -6.465 -10.547 1 48.44 12 TYR B N 1
ATOM 1481 C CA . TYR B 1 12 ? 14.109 -5.055 -10.461 1 48.44 12 TYR B CA 1
ATOM 1482 C C . TYR B 1 12 ? 15.32 -4.184 -10.164 1 48.44 12 TYR B C 1
ATOM 1484 O O . TYR B 1 12 ? 16.062 -4.449 -9.211 1 48.44 12 TYR B O 1
ATOM 1492 N N . MET B 1 13 ? 16.359 -3.172 -10.406 1 48.72 13 MET B N 1
ATOM 1493 C CA . MET B 1 13 ? 17.312 -2.152 -9.977 1 48.72 13 MET B CA 1
ATOM 1494 C C . MET B 1 13 ? 16.594 -0.871 -9.57 1 48.72 13 MET B C 1
ATOM 1496 O O . MET B 1 13 ? 15.5 -0.579 -10.07 1 48.72 13 MET B O 1
ATOM 1500 N N . PRO B 1 14 ? 17.75 0.269 -8.961 1 41.34 14 PRO B N 1
ATOM 1501 C CA . PRO B 1 14 ? 17.375 1.398 -8.109 1 41.34 14 PRO B CA 1
ATOM 1502 C C . PRO B 1 14 ? 16 1.969 -8.453 1 41.34 14 PRO B C 1
ATOM 1504 O O . PRO B 1 14 ? 15.719 2.252 -9.617 1 41.34 14 PRO B O 1
ATOM 1507 N N . ILE B 1 15 ? 15.227 1.904 -7.441 1 42.97 15 ILE B N 1
ATOM 1508 C CA . ILE B 1 15 ? 14.32 2.785 -6.715 1 42.97 15 ILE B CA 1
ATOM 1509 C C . ILE B 1 15 ? 15.07 4.027 -6.242 1 42.97 15 ILE B C 1
ATOM 1511 O O . ILE B 1 15 ? 15.781 3.982 -5.234 1 42.97 15 ILE B O 1
ATOM 1515 N N . GLU B 1 16 ? 16.094 4.453 -6.504 1 39.88 16 GLU B N 1
ATOM 1516 C CA . GLU B 1 16 ? 16.812 5.621 -5.992 1 39.88 16 GLU B CA 1
ATOM 1517 C C . GLU B 1 16 ? 15.836 6.723 -5.586 1 39.88 16 GLU B C 1
ATOM 1519 O O . GLU B 1 16 ? 14.633 6.629 -5.852 1 39.88 16 GLU B O 1
ATOM 1524 N N . GLY B 1 17 ? 16.25 7.883 -5.57 1 37.94 17 GLY B N 1
ATOM 1525 C CA . GLY B 1 17 ? 15.547 9.148 -5.621 1 37.94 17 GLY B CA 1
ATOM 1526 C C . GLY B 1 17 ? 14.664 9.289 -6.852 1 37.94 17 GLY B C 1
ATOM 1527 O O . GLY B 1 17 ? 15.086 9.867 -7.855 1 37.94 17 GLY B O 1
ATOM 1528 N N . CYS B 1 18 ? 13.875 8.336 -7.445 1 40.09 18 CYS B N 1
ATOM 1529 C CA . CYS B 1 18 ? 13.109 8.695 -8.633 1 40.09 18 CYS B CA 1
ATOM 1530 C C . CYS B 1 18 ? 13.086 10.203 -8.836 1 40.09 18 CYS B C 1
ATOM 1532 O O . CYS B 1 18 ? 12.641 10.945 -7.961 1 40.09 18 CYS B O 1
ATOM 1534 N N . ASN B 1 19 ? 14.016 10.727 -9.43 1 43.72 19 ASN B N 1
ATOM 1535 C CA . ASN B 1 19 ? 13.906 12.117 -9.859 1 43.72 19 ASN B CA 1
ATOM 1536 C C . ASN B 1 19 ? 12.453 12.508 -10.125 1 43.72 19 ASN B C 1
ATOM 1538 O O . ASN B 1 19 ? 12.062 12.727 -11.273 1 43.72 19 ASN B O 1
ATOM 1542 N N . LYS B 1 20 ? 11.438 11.758 -9.477 1 55.25 20 LYS B N 1
ATOM 1543 C CA . LYS B 1 20 ? 10.047 11.789 -9.906 1 55.25 20 LYS B CA 1
ATOM 1544 C C . LYS B 1 20 ? 9.461 13.195 -9.758 1 55.25 20 LYS B C 1
ATOM 1546 O O . LYS B 1 20 ? 9.852 13.938 -8.859 1 55.25 20 LYS B O 1
ATOM 1551 N N . GLY B 1 21 ? 9.359 13.922 -10.766 1 75.19 21 GLY B N 1
ATOM 1552 C CA . GLY B 1 21 ? 8.539 15.117 -10.805 1 75.19 21 GLY B CA 1
ATOM 1553 C C . GLY B 1 21 ? 7.305 15.023 -9.922 1 75.19 21 GLY B C 1
ATOM 1554 O O . GLY B 1 21 ? 6.301 14.43 -10.32 1 75.19 21 GLY B O 1
ATOM 1555 N N . TYR B 1 22 ? 7.562 15.289 -8.641 1 88.94 22 TYR B N 1
ATOM 1556 C CA . TYR B 1 22 ? 6.422 15.359 -7.734 1 88.94 22 TYR B CA 1
ATOM 1557 C C . TYR B 1 22 ? 5.547 16.562 -8.055 1 88.94 22 TYR B C 1
AT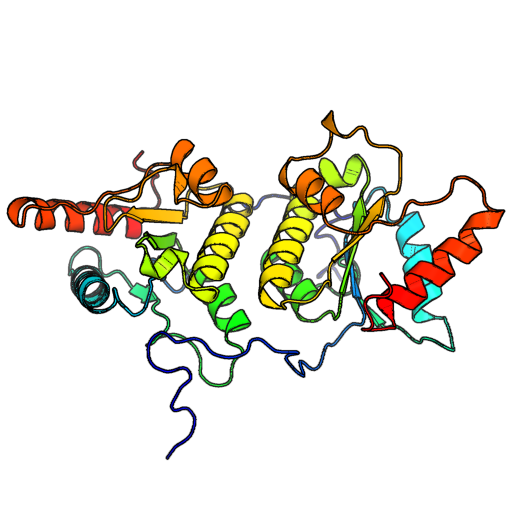OM 1559 O O . TYR B 1 22 ? 6.055 17.641 -8.383 1 88.94 22 TYR B O 1
ATOM 1567 N N . GLN B 1 23 ? 4.301 16.297 -7.973 1 93 23 GLN B N 1
ATOM 1568 C CA . GLN B 1 23 ? 3.355 17.391 -8.18 1 93 23 GLN B CA 1
ATOM 1569 C C . GLN B 1 23 ? 3.17 18.203 -6.898 1 93 23 GLN B C 1
ATOM 1571 O O . GLN B 1 23 ? 2.912 19.406 -6.953 1 93 23 GLN B O 1
ATOM 1576 N N . TYR B 1 24 ? 3.367 17.516 -5.715 1 95.56 24 TYR B N 1
ATOM 1577 C CA . TYR B 1 24 ? 3.125 18.156 -4.43 1 95.56 24 TYR B CA 1
ATOM 1578 C C . TYR B 1 24 ? 4.324 18 -3.504 1 95.56 24 TYR B C 1
ATOM 1580 O O . TYR B 1 24 ? 5.062 17.016 -3.598 1 95.56 24 TYR B O 1
ATOM 1588 N N . ASN B 1 25 ? 4.5 19.031 -2.623 1 94.12 25 ASN B N 1
ATOM 1589 C CA . ASN B 1 25 ? 5.496 18.891 -1.569 1 94.12 25 ASN B CA 1
ATOM 1590 C C . ASN B 1 25 ? 5.066 17.844 -0.537 1 94.12 25 ASN B C 1
ATOM 1592 O O . ASN B 1 25 ? 5.898 17.094 -0.021 1 94.12 25 ASN B O 1
ATOM 1596 N N . ALA B 1 26 ? 3.73 17.844 -0.369 1 95.75 26 ALA B N 1
ATOM 1597 C CA . ALA B 1 26 ? 3.258 16.875 0.627 1 95.75 26 ALA B CA 1
ATOM 1598 C C . ALA B 1 26 ? 1.783 16.547 0.414 1 95.75 26 ALA B C 1
ATOM 1600 O O . ALA B 1 26 ? 1 17.406 0.011 1 95.75 26 ALA B O 1
ATOM 1601 N N . PHE B 1 27 ? 1.429 15.328 0.68 1 97.5 27 PHE B N 1
ATOM 1602 C CA . PHE B 1 27 ? 0.046 14.914 0.898 1 97.5 27 PHE B CA 1
ATOM 1603 C C . PHE B 1 27 ? -0.309 14.977 2.379 1 97.5 27 PHE B C 1
ATOM 1605 O O . PHE B 1 27 ? 0.384 14.383 3.213 1 97.5 27 PHE B O 1
ATOM 1612 N N . LEU B 1 28 ? -1.352 15.789 2.641 1 97.56 28 LEU B N 1
ATOM 1613 C CA . LEU B 1 28 ? -1.815 15.891 4.02 1 97.56 28 LEU B CA 1
ATOM 1614 C C . LEU B 1 28 ? -2.955 14.906 4.281 1 97.56 28 LEU B C 1
ATOM 1616 O O . LEU B 1 28 ? -4.039 15.047 3.713 1 97.56 28 LEU B O 1
ATOM 1620 N N . SER B 1 29 ? -2.719 13.891 5.113 1 97.38 29 SER B N 1
ATOM 1621 C CA . SER B 1 29 ? -3.697 12.883 5.5 1 97.38 29 SER B CA 1
ATOM 1622 C C . SER B 1 29 ? -4.258 13.156 6.891 1 97.38 29 SER B C 1
ATOM 1624 O O . SER B 1 29 ? -3.502 13.266 7.859 1 97.38 29 SER B O 1
ATOM 1626 N N . PHE B 1 30 ? -5.57 13.227 7.012 1 97.5 30 PHE B N 1
ATOM 1627 C CA . PHE B 1 30 ? -6.199 13.609 8.266 1 97.5 30 PHE B CA 1
ATOM 1628 C C . PHE B 1 30 ? -7.652 13.148 8.305 1 97.5 30 PHE B C 1
ATOM 1630 O O . PHE B 1 30 ? -8.234 12.836 7.27 1 97.5 30 PHE B O 1
ATOM 1637 N N . ALA B 1 31 ? -8.156 13.055 9.555 1 96.44 31 ALA B N 1
ATOM 1638 C CA . ALA B 1 31 ? -9.586 12.797 9.727 1 96.44 31 ALA B CA 1
ATOM 1639 C C . ALA B 1 31 ? -10.406 14.07 9.523 1 96.44 31 ALA B C 1
ATOM 1641 O O . ALA B 1 31 ? -9.961 15.164 9.875 1 96.44 31 ALA B O 1
ATOM 1642 N N . ASP B 1 32 ? -11.57 13.922 9.078 1 94.31 32 ASP B N 1
ATOM 1643 C CA . ASP B 1 32 ? -12.43 15.078 8.805 1 94.31 32 ASP B CA 1
ATOM 1644 C C . ASP B 1 32 ? -12.617 15.922 10.062 1 94.31 32 ASP B C 1
ATOM 1646 O O . ASP B 1 32 ? -12.742 17.141 9.977 1 94.31 32 ASP B O 1
ATOM 1650 N N . GLU B 1 33 ? -12.672 15.266 11.18 1 95.56 33 GLU B N 1
ATOM 1651 C CA . GLU B 1 33 ? -12.82 15.945 12.461 1 95.56 33 GLU B CA 1
ATOM 1652 C C . GLU B 1 33 ? -11.68 16.922 12.703 1 95.56 33 GLU B C 1
ATOM 1654 O O . GLU B 1 33 ? -11.828 17.891 13.453 1 95.56 33 GLU B O 1
ATOM 1659 N N . ASP B 1 34 ? -10.547 16.719 12 1 95.69 34 ASP B N 1
ATOM 1660 C CA . ASP B 1 34 ? -9.359 17.547 12.242 1 95.69 34 ASP B CA 1
ATOM 1661 C C . ASP B 1 34 ? -9.172 18.578 11.125 1 95.69 34 ASP B C 1
ATOM 1663 O O . ASP B 1 34 ? -8.148 19.25 11.07 1 95.69 34 ASP B O 1
ATOM 1667 N N . ARG B 1 35 ? -10.117 18.766 10.297 1 95.38 35 ARG B N 1
ATOM 1668 C CA . ARG B 1 35 ? -10 19.609 9.117 1 95.38 35 ARG B CA 1
ATOM 1669 C C . ARG B 1 35 ? -9.727 21.062 9.516 1 95.38 35 ARG B C 1
ATOM 1671 O O . ARG B 1 35 ? -8.898 21.734 8.891 1 95.38 35 ARG B O 1
ATOM 1678 N N . PRO B 1 36 ? -10.375 21.594 10.516 1 95.38 36 PRO B N 1
ATOM 1679 C CA . PRO B 1 36 ? -10.102 22.984 10.875 1 95.38 36 PRO B CA 1
ATOM 1680 C C . PRO B 1 36 ? -8.617 23.25 11.148 1 95.38 36 PRO B C 1
ATOM 1682 O O . PRO B 1 36 ? -8.07 24.266 10.711 1 95.38 36 PRO B O 1
ATOM 1685 N N . LEU B 1 37 ? -8.008 22.344 11.797 1 93.12 37 LEU B N 1
ATOM 1686 C CA . LEU B 1 37 ? -6.582 22.484 12.062 1 93.12 37 LEU B CA 1
ATOM 1687 C C . LEU B 1 37 ? -5.773 22.344 10.773 1 93.12 37 LEU B C 1
ATOM 1689 O O . LEU B 1 37 ? -4.84 23.125 10.547 1 93.12 37 LEU B O 1
ATOM 1693 N N . VAL B 1 38 ? -6.133 21.406 9.914 1 94.5 38 VAL B N 1
ATOM 1694 C CA . VAL B 1 38 ? -5.391 21.141 8.688 1 94.5 38 VAL B CA 1
ATOM 1695 C C . VAL B 1 38 ? -5.527 22.312 7.73 1 94.5 38 VAL B C 1
ATOM 1697 O O . VAL B 1 38 ? -4.578 22.672 7.023 1 94.5 38 VAL B O 1
ATOM 1700 N N . ASP B 1 39 ? -6.648 22.938 7.75 1 94.81 39 ASP B N 1
ATOM 1701 C CA . ASP B 1 39 ? -6.852 24.125 6.918 1 94.81 39 ASP B CA 1
ATOM 1702 C C . ASP B 1 39 ? -5.855 25.219 7.277 1 94.81 39 ASP B C 1
ATOM 1704 O O . ASP B 1 39 ? -5.379 25.953 6.402 1 94.81 39 ASP B O 1
ATOM 1708 N N . GLN B 1 40 ? -5.59 25.344 8.539 1 92.5 40 GLN B N 1
ATOM 1709 C CA . GLN B 1 40 ? -4.586 26.297 8.977 1 92.5 40 GLN B CA 1
ATOM 1710 C C . GLN B 1 40 ? -3.199 25.922 8.461 1 92.5 40 GLN B C 1
ATOM 1712 O O . GLN B 1 40 ? -2.43 26.797 8.047 1 92.5 40 GLN B O 1
ATOM 1717 N N . VAL B 1 41 ? -2.965 24.672 8.477 1 91.94 41 VAL B N 1
ATOM 1718 C CA . VAL B 1 41 ? -1.678 24.188 7.996 1 91.94 41 VAL B CA 1
ATOM 1719 C C . VAL B 1 41 ? -1.536 24.469 6.504 1 91.94 41 VAL B C 1
ATOM 1721 O O . VAL B 1 41 ? -0.497 24.953 6.051 1 91.94 41 VAL B O 1
ATOM 1724 N N . VAL B 1 42 ? -2.559 24.156 5.754 1 93.62 42 VAL B N 1
ATOM 1725 C CA . VAL B 1 42 ? -2.561 24.375 4.312 1 93.62 42 VAL B CA 1
ATOM 1726 C C . VAL B 1 42 ? -2.266 25.859 4.023 1 93.62 42 VAL B C 1
ATOM 1728 O O . VAL B 1 42 ? -1.406 26.172 3.197 1 93.62 42 VAL B O 1
ATOM 1731 N N . THR B 1 43 ? -2.953 26.734 4.758 1 93 43 THR B N 1
ATOM 1732 C CA . THR B 1 43 ? -2.785 28.172 4.562 1 93 43 THR B CA 1
ATOM 1733 C C . THR B 1 43 ? -1.348 28.594 4.855 1 93 43 THR B C 1
ATOM 1735 O O . THR B 1 43 ? -0.728 29.312 4.062 1 93 43 THR B O 1
ATOM 1738 N N . LYS B 1 44 ? -0.797 28.078 5.938 1 89.25 44 LYS B N 1
ATOM 1739 C CA . LYS B 1 44 ? 0.547 28.453 6.355 1 89.25 44 LYS B CA 1
ATOM 1740 C C . LYS B 1 44 ? 1.596 27.953 5.371 1 89.25 44 LYS B C 1
ATOM 1742 O O . LYS B 1 44 ? 2.578 28.641 5.086 1 89.25 44 LYS B O 1
ATOM 1747 N N . LEU B 1 45 ? 1.381 26.812 4.82 1 90.44 45 LEU B N 1
ATOM 1748 C CA . LEU B 1 45 ? 2.361 26.203 3.922 1 90.44 45 LEU B CA 1
ATOM 1749 C C . LEU B 1 45 ? 2.275 26.828 2.531 1 90.44 45 LEU B C 1
ATOM 1751 O O . LEU B 1 45 ? 3.301 27.078 1.896 1 90.44 45 LEU B O 1
ATOM 1755 N N . GLU B 1 46 ? 1.095 27.047 2.068 1 92.25 46 GLU B N 1
ATOM 1756 C CA . GLU B 1 46 ? 0.918 27.484 0.686 1 92.25 46 GLU B CA 1
ATOM 1757 C C . GLU B 1 46 ? 1.068 29 0.56 1 92.25 46 GLU B C 1
ATOM 1759 O O . GLU B 1 46 ? 1.475 29.5 -0.489 1 92.25 46 GLU B O 1
ATOM 1764 N N . GLU B 1 47 ? 0.728 29.703 1.605 1 89.44 47 GLU B N 1
ATOM 1765 C CA . GLU B 1 47 ? 0.798 31.172 1.54 1 89.44 47 GLU B CA 1
ATOM 1766 C C . GLU B 1 47 ? 2.166 31.672 1.989 1 89.44 47 GLU B C 1
ATOM 1768 O O . GLU B 1 47 ? 2.465 32.875 1.862 1 89.44 47 GLU B O 1
ATOM 1773 N N . ASN B 1 48 ? 2.922 30.734 2.555 1 83.38 48 ASN B N 1
ATOM 1774 C CA . ASN B 1 48 ? 4.273 31.141 2.93 1 83.38 48 ASN B CA 1
ATOM 1775 C C . ASN B 1 48 ? 5.09 31.562 1.712 1 83.38 48 ASN B C 1
ATOM 1777 O O . ASN B 1 48 ? 5.301 30.766 0.792 1 83.38 48 ASN B O 1
ATOM 1781 N N . THR B 1 49 ? 5.539 32.781 1.608 1 80 49 THR B N 1
ATOM 1782 C CA . THR B 1 49 ? 6.203 33.344 0.45 1 80 49 THR B CA 1
ATOM 1783 C C . THR B 1 49 ? 7.609 32.781 0.287 1 80 49 THR B C 1
ATOM 1785 O O . THR B 1 49 ? 8.195 32.875 -0.794 1 80 49 THR B O 1
ATOM 1788 N N . ILE B 1 50 ? 8.055 32.25 1.349 1 78.62 50 ILE B N 1
ATOM 1789 C CA . ILE B 1 50 ? 9.422 31.719 1.306 1 78.62 50 ILE B CA 1
ATOM 1790 C C . ILE B 1 50 ? 9.398 30.266 0.833 1 78.62 50 ILE B C 1
ATOM 1792 O O . ILE B 1 50 ? 10.117 29.906 -0.102 1 78.62 50 ILE B O 1
ATOM 1796 N N . LEU B 1 51 ? 8.531 29.469 1.361 1 78.38 51 LEU B N 1
ATOM 1797 C CA . LEU B 1 51 ? 8.516 28.031 1.1 1 78.38 51 LEU B CA 1
ATOM 1798 C C . LEU B 1 51 ? 7.703 27.703 -0.15 1 78.38 51 LEU B C 1
ATOM 1800 O O . LEU B 1 51 ? 8.094 26.844 -0.944 1 78.38 51 LEU B O 1
ATOM 1804 N N . GLN B 1 52 ? 6.566 28.375 -0.357 1 83.81 52 GLN B N 1
ATOM 1805 C CA . GLN B 1 52 ? 5.637 28.203 -1.468 1 83.81 52 GLN B CA 1
ATOM 1806 C C . GLN B 1 52 ? 5.375 26.719 -1.737 1 83.81 52 GLN B C 1
ATOM 1808 O O . GLN B 1 52 ? 5.488 26.266 -2.875 1 83.81 52 GLN B O 1
ATOM 1813 N N . CYS B 1 53 ? 4.961 26.094 -0.708 1 90.62 53 CYS B N 1
ATOM 1814 C CA . CYS B 1 53 ? 4.688 24.672 -0.814 1 90.62 53 CYS B CA 1
ATOM 1815 C C . CYS B 1 53 ? 3.334 24.422 -1.472 1 90.62 53 CYS B C 1
ATOM 1817 O O . CYS B 1 53 ? 2.389 25.188 -1.265 1 90.62 53 CYS B O 1
ATOM 1819 N N . GLN B 1 54 ? 3.326 23.453 -2.27 1 93.94 54 GLN B N 1
ATOM 1820 C CA . GLN B 1 54 ? 2.061 22.938 -2.779 1 93.94 54 GLN B CA 1
ATOM 1821 C C . GLN B 1 54 ? 1.685 21.625 -2.09 1 93.94 54 GLN B C 1
ATOM 1823 O O . GLN B 1 54 ? 2.422 20.641 -2.172 1 93.94 54 GLN B O 1
ATOM 1828 N N . VAL B 1 55 ? 0.543 21.641 -1.448 1 96.19 55 VAL B N 1
ATOM 1829 C CA . VAL B 1 55 ? 0.148 20.453 -0.717 1 96.19 55 VAL B CA 1
ATOM 1830 C C . VAL B 1 55 ? -1.09 19.828 -1.365 1 96.19 55 VAL B C 1
ATOM 1832 O O . VAL B 1 55 ? -1.811 20.5 -2.105 1 96.19 55 VAL B O 1
ATOM 1835 N N . CYS B 1 56 ? -1.264 18.562 -1.182 1 97.31 56 CYS B N 1
ATOM 1836 C CA . CYS B 1 56 ? -2.422 17.812 -1.649 1 97.31 56 CYS B CA 1
ATOM 1837 C C . CYS B 1 56 ? -3.346 17.453 -0.492 1 97.31 56 CYS B C 1
ATOM 1839 O O . CYS B 1 56 ? -2.895 16.953 0.541 1 97.31 56 CYS B O 1
ATOM 1841 N N . VAL B 1 57 ? -4.594 17.844 -0.656 1 96.94 57 VAL B N 1
ATOM 1842 C CA . VAL B 1 57 ? -5.625 17.438 0.296 1 96.94 57 VAL B CA 1
ATOM 1843 C C . VAL B 1 57 ? -6.793 16.797 -0.446 1 96.94 57 VAL B C 1
ATOM 1845 O O . VAL B 1 57 ? -7.082 17.156 -1.592 1 96.94 57 VAL B O 1
ATOM 1848 N N . HIS B 1 58 ? -7.406 15.836 0.241 1 95.12 58 HIS B N 1
ATOM 1849 C CA . HIS B 1 58 ? -8.383 15.008 -0.452 1 95.12 58 HIS B CA 1
ATOM 1850 C C . HIS B 1 58 ? -9.57 15.836 -0.934 1 95.12 58 HIS B C 1
ATOM 1852 O O . HIS B 1 58 ? -10.062 15.633 -2.045 1 95.12 58 HIS B O 1
ATOM 1858 N N . TYR B 1 59 ? -10.055 16.828 -0.114 1 93.19 59 TYR B N 1
ATOM 1859 C CA . TYR B 1 59 ? -11.297 17.531 -0.421 1 93.19 59 TYR B CA 1
ATOM 1860 C C . TYR B 1 59 ? -11.109 18.484 -1.59 1 93.19 59 TYR B C 1
ATOM 1862 O O . TYR B 1 59 ? -12.086 18.906 -2.221 1 93.19 59 TYR B O 1
ATOM 1870 N N . ARG B 1 60 ? -9.938 18.766 -1.889 1 94.38 60 ARG B N 1
ATOM 1871 C CA . ARG B 1 60 ? -9.641 19.766 -2.908 1 94.38 60 ARG B CA 1
ATOM 1872 C C . ARG B 1 60 ? -9 19.125 -4.137 1 94.38 60 ARG B C 1
ATOM 1874 O O . ARG B 1 60 ? -9.328 19.5 -5.27 1 94.38 60 ARG B O 1
ATOM 1881 N N . ASP B 1 61 ? -8.109 18.156 -3.945 1 95.62 61 ASP B N 1
ATOM 1882 C CA . ASP B 1 61 ? -7.184 17.766 -5.008 1 95.62 61 ASP B CA 1
ATOM 1883 C C . ASP B 1 61 ? -7.531 16.375 -5.551 1 95.62 61 ASP B C 1
ATOM 1885 O O . ASP B 1 61 ? -6.996 15.953 -6.578 1 95.62 61 ASP B O 1
ATOM 1889 N N . PHE B 1 62 ? -8.414 15.586 -4.887 1 93.25 62 PHE B N 1
ATOM 1890 C CA . PHE B 1 62 ? -8.82 14.297 -5.43 1 93.25 62 PHE B CA 1
ATOM 1891 C C . PHE B 1 62 ? -9.68 14.484 -6.676 1 93.25 62 PHE B C 1
ATOM 1893 O O . PHE B 1 62 ? -10.547 15.359 -6.715 1 93.25 62 PHE B O 1
ATOM 1900 N N . THR B 1 63 ? -9.43 13.648 -7.625 1 90.75 63 THR B N 1
ATOM 1901 C CA . THR B 1 63 ? -10.148 13.734 -8.891 1 90.75 63 THR B CA 1
ATOM 1902 C C . THR B 1 63 ? -11.516 13.062 -8.781 1 90.75 63 THR B C 1
ATOM 1904 O O . THR B 1 63 ? -11.609 11.859 -8.531 1 90.75 63 THR B O 1
ATOM 1907 N N . PRO B 1 64 ? -12.578 13.867 -9.023 1 87.56 64 PRO B N 1
ATOM 1908 C CA . PRO B 1 64 ? -13.914 13.25 -9.023 1 87.56 64 PRO B CA 1
ATOM 1909 C C . PRO B 1 64 ? -14.078 12.195 -10.109 1 87.56 64 PRO B C 1
ATOM 1911 O O . PRO B 1 64 ? -13.555 12.352 -11.211 1 87.56 64 PRO B O 1
ATOM 1914 N N . GLY B 1 65 ? -14.781 11.133 -9.891 1 83.38 65 GLY B N 1
ATOM 1915 C CA . GLY B 1 65 ? -15 10.078 -10.867 1 83.38 65 GLY B CA 1
ATOM 1916 C C . GLY B 1 65 ? -13.984 8.953 -10.766 1 83.38 65 GLY B C 1
ATOM 1917 O O . GLY B 1 65 ? -14.234 7.844 -11.234 1 83.38 65 GLY B O 1
ATOM 1918 N N . LYS B 1 66 ? -12.852 9.352 -10.289 1 85 66 LYS B N 1
ATOM 1919 C CA . LYS B 1 66 ? -11.828 8.344 -10.031 1 85 66 LYS B CA 1
ATOM 1920 C C . LYS B 1 66 ? -12.102 7.617 -8.711 1 85 66 LYS B C 1
ATOM 1922 O O . LYS B 1 66 ? -12.625 8.211 -7.766 1 85 66 LYS B O 1
ATOM 1927 N N . SER B 1 67 ? -11.742 6.332 -8.766 1 82.5 67 SER B N 1
ATOM 1928 C CA . SER B 1 67 ? -11.938 5.605 -7.512 1 82.5 67 SER B CA 1
ATOM 1929 C C . SER B 1 67 ? -11.164 6.258 -6.371 1 82.5 67 SER B C 1
ATOM 1931 O O . SER B 1 67 ? -10.07 6.789 -6.578 1 82.5 67 SER B O 1
ATOM 1933 N N . ILE B 1 68 ? -11.703 6.242 -5.215 1 84.94 68 ILE B N 1
ATOM 1934 C CA . ILE B 1 68 ? -11.062 6.809 -4.031 1 84.94 68 ILE B CA 1
ATOM 1935 C C . ILE B 1 68 ? -9.68 6.176 -3.838 1 84.94 68 ILE B C 1
ATOM 1937 O O . ILE B 1 68 ? -8.703 6.879 -3.57 1 84.94 68 ILE B O 1
ATOM 1941 N N . TYR B 1 69 ? -9.711 4.906 -4.074 1 84.12 69 TYR B N 1
ATOM 1942 C CA . TYR B 1 69 ? -8.461 4.164 -3.943 1 84.12 69 TYR B CA 1
ATOM 1943 C C . TYR B 1 69 ? -7.387 4.746 -4.852 1 84.12 69 TYR B C 1
ATOM 1945 O O . TYR B 1 69 ? -6.27 5.023 -4.402 1 84.12 69 TYR B O 1
ATOM 1953 N N . LYS B 1 70 ? -7.734 4.965 -6.062 1 86 70 LYS B N 1
ATOM 1954 C CA . LYS B 1 70 ? -6.777 5.488 -7.031 1 86 70 LYS B CA 1
ATOM 1955 C C . LYS B 1 70 ? -6.336 6.902 -6.656 1 86 70 LYS B C 1
ATOM 1957 O O . LYS B 1 70 ? -5.164 7.25 -6.801 1 86 70 LYS B O 1
ATOM 1962 N N . ASN B 1 71 ? -7.254 7.637 -6.148 1 92 71 ASN B N 1
ATOM 1963 C CA . ASN B 1 71 ? -6.926 8.984 -5.699 1 92 71 ASN B CA 1
ATOM 1964 C C . ASN B 1 71 ? -5.891 8.961 -4.574 1 92 71 ASN B C 1
ATOM 1966 O O . ASN B 1 71 ? -4.926 9.727 -4.598 1 92 71 ASN B O 1
ATOM 1970 N N . ILE B 1 72 ? -6.02 8.039 -3.602 1 93.19 72 ILE B N 1
ATOM 1971 C CA . ILE B 1 72 ? -5.145 7.957 -2.438 1 93.19 72 ILE B CA 1
ATOM 1972 C C . ILE B 1 72 ? -3.742 7.539 -2.875 1 93.19 72 ILE B C 1
ATOM 1974 O O . ILE B 1 72 ? -2.754 8.18 -2.518 1 93.19 72 ILE B O 1
ATOM 1978 N N . VAL B 1 73 ? -3.766 6.559 -3.672 1 91.06 73 VAL B N 1
ATOM 1979 C CA . VAL B 1 73 ? -2.482 6.035 -4.133 1 91.06 73 VAL B CA 1
ATOM 1980 C C . VAL B 1 73 ? -1.744 7.109 -4.93 1 91.06 73 VAL B C 1
ATOM 1982 O O . VAL B 1 73 ? -0.548 7.332 -4.723 1 91.06 73 VAL B O 1
ATOM 1985 N N . GLU B 1 74 ? -2.453 7.781 -5.742 1 91.94 74 GLU B N 1
ATOM 1986 C CA . GLU B 1 74 ? -1.85 8.828 -6.559 1 91.94 74 GLU B CA 1
ATOM 1987 C C . GLU B 1 74 ? -1.391 10.008 -5.699 1 91.94 74 GLU B C 1
ATOM 1989 O O . GLU B 1 74 ? -0.325 10.578 -5.938 1 91.94 74 GLU B O 1
ATOM 1994 N N . ALA B 1 75 ? -2.186 10.375 -4.762 1 95.19 75 ALA B N 1
ATOM 1995 C CA . ALA B 1 75 ? -1.826 11.477 -3.869 1 95.19 75 ALA B CA 1
ATOM 1996 C C . ALA B 1 75 ? -0.506 11.195 -3.156 1 95.19 75 ALA B C 1
ATOM 1998 O O . ALA B 1 75 ? 0.378 12.055 -3.113 1 95.19 75 ALA B O 1
ATOM 1999 N N . ILE B 1 76 ? -0.357 9.992 -2.68 1 95.06 76 ILE B N 1
ATOM 2000 C CA . ILE B 1 76 ? 0.841 9.594 -1.948 1 95.06 76 ILE B CA 1
ATOM 2001 C C . ILE B 1 76 ? 2.031 9.531 -2.904 1 95.06 76 ILE B C 1
ATOM 2003 O O . ILE B 1 76 ? 3.098 10.07 -2.615 1 95.06 76 ILE B O 1
ATOM 2007 N N . HIS B 1 77 ? 1.759 9.008 -4.07 1 91.06 77 HIS B N 1
ATOM 2008 C CA . HIS B 1 77 ? 2.834 8.805 -5.031 1 91.06 77 HIS B CA 1
ATOM 2009 C C . HIS B 1 77 ? 3.307 10.125 -5.625 1 91.06 77 HIS B C 1
ATOM 2011 O O . HIS B 1 77 ? 4.496 10.297 -5.906 1 91.06 77 HIS B O 1
ATOM 2017 N N . MET B 1 78 ? 2.42 11.047 -5.762 1 92.75 78 MET B N 1
ATOM 2018 C CA . MET B 1 78 ? 2.748 12.289 -6.445 1 92.75 78 MET B CA 1
ATOM 2019 C C . MET B 1 78 ? 3.227 13.344 -5.453 1 92.75 78 MET B C 1
ATOM 2021 O O . MET B 1 78 ? 3.477 14.492 -5.828 1 92.75 78 MET B O 1
ATOM 2025 N N . SER B 1 79 ? 3.355 12.977 -4.207 1 94.25 79 SER B N 1
ATOM 2026 C CA . SER B 1 79 ? 3.824 13.891 -3.17 1 94.25 79 SER B CA 1
ATOM 2027 C C . SER B 1 79 ? 5.215 13.5 -2.678 1 94.25 79 SER B C 1
ATOM 2029 O O . SER B 1 79 ? 5.512 12.312 -2.516 1 94.25 79 SER B O 1
ATOM 2031 N N . LYS B 1 80 ? 6.027 14.531 -2.434 1 91.88 80 LYS B N 1
ATOM 2032 C CA . LYS B 1 80 ? 7.363 14.273 -1.909 1 91.88 80 LYS B CA 1
ATOM 2033 C C . LYS B 1 80 ? 7.301 13.617 -0.536 1 91.88 80 LYS B C 1
ATOM 2035 O O . LYS B 1 80 ? 8.109 12.742 -0.225 1 91.88 80 LYS B O 1
ATOM 2040 N N . LYS B 1 81 ? 6.344 14.062 0.212 1 93.94 81 LYS B N 1
ATOM 2041 C CA . LYS B 1 81 ? 6.137 13.523 1.555 1 93.94 81 LYS B CA 1
ATOM 2042 C C . LYS B 1 81 ? 4.652 13.328 1.842 1 93.94 81 LYS B C 1
ATOM 2044 O O . LYS B 1 81 ? 3.799 13.891 1.154 1 93.94 81 LYS B O 1
ATOM 2049 N N . THR B 1 82 ? 4.395 12.469 2.762 1 96.06 82 THR B N 1
ATOM 2050 C CA . THR B 1 82 ? 3.053 12.336 3.322 1 96.06 82 THR B CA 1
ATOM 2051 C C . THR B 1 82 ? 3.037 12.734 4.793 1 96.06 82 THR B C 1
ATOM 2053 O O . THR B 1 82 ? 3.783 12.18 5.602 1 96.06 82 THR B O 1
ATOM 2056 N N . VAL B 1 83 ? 2.285 13.766 5.113 1 95.94 83 VAL B N 1
ATOM 2057 C CA . VAL B 1 83 ? 2.109 14.188 6.496 1 95.94 83 VAL B CA 1
ATOM 2058 C C . VAL B 1 83 ? 0.797 13.633 7.047 1 95.94 83 VAL B C 1
ATOM 2060 O O . VAL B 1 83 ? -0.28 13.945 6.531 1 95.94 83 VAL B O 1
ATOM 2063 N N . VAL B 1 84 ? 0.93 12.852 8.086 1 96.69 84 VAL B N 1
ATOM 2064 C CA . VAL B 1 84 ? -0.239 12.203 8.672 1 96.69 84 VAL B CA 1
ATOM 2065 C C . VAL B 1 84 ? -0.568 12.844 10.016 1 96.69 84 VAL B C 1
ATOM 2067 O O . VAL B 1 84 ? 0.257 12.836 10.93 1 96.69 84 VAL B O 1
ATOM 2070 N N . PHE B 1 85 ? -1.773 13.398 10.125 1 96.44 85 PHE B N 1
ATOM 2071 C CA . PHE B 1 85 ? -2.238 13.984 11.375 1 96.44 85 PHE B CA 1
ATOM 2072 C C . PHE B 1 85 ? -3.01 12.961 12.195 1 96.44 85 PHE B C 1
ATOM 2074 O O . PHE B 1 85 ? -4.184 12.703 11.938 1 96.44 85 PHE B O 1
ATOM 2081 N N . ILE B 1 86 ? -2.326 12.445 13.25 1 95.75 86 ILE B N 1
ATOM 2082 C CA . ILE B 1 86 ? -2.855 11.312 13.992 1 95.75 86 ILE B CA 1
ATOM 2083 C C . ILE B 1 86 ? -3.711 11.812 15.156 1 95.75 86 ILE B C 1
ATOM 2085 O O . ILE B 1 86 ? -3.221 12.523 16.031 1 95.75 86 ILE B O 1
ATOM 2089 N N . SER B 1 87 ? -4.906 11.492 15.156 1 96.19 87 SER B N 1
ATOM 2090 C CA . SER B 1 87 ? -5.875 11.695 16.234 1 96.19 87 SER B CA 1
ATOM 2091 C C . SER B 1 87 ? -6.695 10.438 16.484 1 96.19 87 SER B C 1
ATOM 2093 O O . SER B 1 87 ? -6.574 9.453 15.75 1 96.19 87 SER B O 1
ATOM 2095 N N . ARG B 1 88 ? -7.461 10.445 17.578 1 95.81 88 ARG B N 1
ATOM 2096 C CA . ARG B 1 88 ? -8.344 9.312 17.828 1 95.81 88 ARG B CA 1
ATOM 2097 C C . ARG B 1 88 ? -9.312 9.094 16.672 1 95.81 88 ARG B C 1
ATOM 2099 O O . ARG B 1 88 ? -9.602 7.957 16.297 1 95.81 88 ARG B O 1
ATOM 2106 N N . ALA B 1 89 ? -9.789 10.203 16.125 1 96.12 89 ALA B N 1
ATOM 2107 C CA . ALA B 1 89 ? -10.688 10.125 14.977 1 96.12 89 ALA B CA 1
ATOM 2108 C C . ALA B 1 89 ? -9.984 9.508 13.773 1 96.12 89 ALA B C 1
ATOM 2110 O O . ALA B 1 89 ? -10.578 8.711 13.039 1 96.12 89 ALA B O 1
ATOM 2111 N N . PHE B 1 90 ? -8.695 9.852 13.578 1 96.12 90 PHE B N 1
ATOM 2112 C CA . PHE B 1 90 ? -7.891 9.305 12.492 1 96.12 90 PHE B CA 1
ATOM 2113 C C . PHE B 1 90 ? -7.785 7.789 12.602 1 96.12 90 PHE B C 1
ATOM 2115 O O . PHE B 1 90 ? -8.008 7.074 11.625 1 96.12 90 PHE B O 1
ATOM 2122 N N . LEU B 1 91 ? -7.559 7.293 13.82 1 94.88 91 LEU B N 1
ATOM 2123 C CA . LEU B 1 91 ? -7.305 5.879 14.07 1 94.88 91 LEU B CA 1
ATOM 2124 C C . LEU B 1 91 ? -8.594 5.07 13.969 1 94.88 91 LEU B C 1
ATOM 2126 O O . LEU B 1 91 ? -8.562 3.844 13.859 1 94.88 91 LEU B O 1
ATOM 2130 N N . LYS B 1 92 ? -9.711 5.742 13.992 1 92.81 92 LYS B N 1
ATOM 2131 C CA . LYS B 1 92 ? -11 5.062 13.898 1 92.81 92 LYS B CA 1
ATOM 2132 C C . LYS B 1 92 ? -11.477 4.992 12.453 1 92.81 92 LYS B C 1
ATOM 2134 O O . LYS B 1 92 ? -12.391 4.219 12.133 1 92.81 92 LYS B O 1
ATOM 2139 N N . SER B 1 93 ? -10.906 5.789 11.586 1 91.62 93 SER B N 1
ATOM 2140 C CA . SER B 1 93 ? -11.312 5.887 10.188 1 91.62 93 SER B CA 1
ATOM 2141 C C . SER B 1 93 ? -10.602 4.848 9.328 1 91.62 93 SER B C 1
ATOM 2143 O O . SER B 1 93 ? -9.367 4.82 9.273 1 91.62 93 SER B O 1
ATOM 2145 N N . SER B 1 94 ? -11.367 4.02 8.602 1 88.44 94 SER B N 1
ATOM 2146 C CA . SER B 1 94 ? -10.797 3.004 7.727 1 88.44 94 SER B CA 1
ATOM 2147 C C . SER B 1 94 ? -9.984 3.637 6.602 1 88.44 94 SER B C 1
ATOM 2149 O O . SER B 1 94 ? -8.914 3.137 6.242 1 88.44 94 SER B O 1
ATOM 2151 N N . TRP B 1 95 ? -10.375 4.711 6.039 1 90.25 95 TRP B N 1
ATOM 2152 C CA . TRP B 1 95 ? -9.688 5.395 4.949 1 90.25 95 TRP B CA 1
ATOM 2153 C C . TRP B 1 95 ? -8.383 6.016 5.438 1 90.25 95 TRP B C 1
ATOM 2155 O O . TRP B 1 95 ? -7.355 5.945 4.75 1 90.25 95 TRP B O 1
ATOM 2165 N N . CYS B 1 96 ? -8.492 6.621 6.605 1 93.81 96 CYS B N 1
ATOM 2166 C CA . CYS B 1 96 ? -7.277 7.203 7.168 1 93.81 96 CYS B CA 1
ATOM 2167 C C . CYS B 1 96 ? -6.219 6.129 7.414 1 93.81 96 CYS B C 1
ATOM 2169 O O . CYS B 1 96 ? -5.059 6.305 7.043 1 93.81 96 CYS B O 1
ATOM 2171 N N . LYS B 1 97 ? -6.652 5.039 7.953 1 92.12 97 LYS B N 1
ATOM 2172 C CA . LYS B 1 97 ? -5.746 3.924 8.195 1 92.12 97 LYS B CA 1
ATOM 2173 C C . LYS B 1 97 ? -5.16 3.395 6.891 1 92.12 97 LYS B C 1
ATOM 2175 O O . LYS B 1 97 ? -3.975 3.066 6.82 1 92.12 97 LYS B O 1
ATOM 2180 N N . TYR B 1 98 ? -5.992 3.363 5.91 1 91.75 98 TYR B N 1
ATOM 2181 C CA . TYR B 1 98 ? -5.531 2.918 4.598 1 91.75 98 TYR B CA 1
ATOM 2182 C C . TYR B 1 98 ? -4.488 3.871 4.031 1 91.75 98 TYR B C 1
ATOM 2184 O O . TYR B 1 98 ? -3.457 3.436 3.514 1 91.75 98 TYR B O 1
ATOM 2192 N N . GLU B 1 99 ? -4.688 5.168 4.113 1 94.88 99 GLU B N 1
ATOM 2193 C CA . GLU B 1 99 ? -3.727 6.176 3.682 1 94.88 99 GLU B CA 1
ATOM 2194 C C . GLU B 1 99 ? -2.379 5.984 4.371 1 94.88 99 GLU B C 1
ATOM 2196 O O . GLU B 1 99 ? -1.333 6.023 3.719 1 94.88 99 GLU B O 1
ATOM 2201 N N . LEU B 1 100 ? -2.48 5.781 5.637 1 95 100 LEU B N 1
ATOM 2202 C CA . LEU B 1 100 ? -1.259 5.621 6.414 1 95 100 LEU B CA 1
ATOM 2203 C C . LEU B 1 100 ? -0.504 4.363 5.992 1 95 100 LEU B C 1
ATOM 2205 O O . LEU B 1 100 ? 0.705 4.414 5.75 1 95 100 LEU B O 1
ATOM 2209 N N . ARG B 1 101 ? -1.227 3.264 5.84 1 92.19 101 ARG B N 1
ATOM 2210 C CA . ARG B 1 101 ? -0.584 2.01 5.457 1 92.19 101 ARG B CA 1
ATOM 2211 C C . ARG B 1 101 ? 0.026 2.113 4.062 1 92.19 101 ARG B C 1
ATOM 2213 O O . ARG B 1 101 ? 1.133 1.624 3.826 1 92.19 101 ARG B O 1
ATOM 2220 N N . MET B 1 102 ? -0.72 2.736 3.205 1 93 102 MET B N 1
ATOM 2221 C CA . MET B 1 102 ? -0.203 2.936 1.854 1 93 102 MET B CA 1
ATOM 2222 C C . MET B 1 102 ? 1.049 3.807 1.875 1 93 102 MET B C 1
ATOM 2224 O O . MET B 1 102 ? 2.023 3.516 1.179 1 93 102 MET B O 1
ATOM 2228 N N . ALA B 1 103 ? 1.06 4.84 2.619 1 94.88 103 ALA B N 1
ATOM 2229 C CA . ALA B 1 103 ? 2.211 5.734 2.73 1 94.88 103 ALA B CA 1
ATOM 2230 C C . ALA B 1 103 ? 3.424 4.996 3.289 1 94.88 103 ALA B C 1
ATOM 2232 O O . ALA B 1 103 ? 4.539 5.16 2.791 1 94.88 103 ALA B O 1
ATOM 2233 N N . MET B 1 104 ? 3.17 4.188 4.293 1 91.69 104 MET B N 1
ATOM 2234 C CA . MET B 1 104 ? 4.258 3.424 4.895 1 91.69 104 MET B CA 1
ATOM 2235 C C . MET B 1 104 ? 4.832 2.422 3.9 1 91.69 104 MET B C 1
ATOM 2237 O O . MET B 1 104 ? 6.047 2.219 3.848 1 91.69 104 MET B O 1
ATOM 2241 N N . THR B 1 105 ? 3.932 1.778 3.166 1 90.06 105 THR B N 1
ATOM 2242 C CA . THR B 1 105 ? 4.379 0.821 2.16 1 90.06 105 THR B CA 1
ATOM 2243 C C . THR B 1 105 ? 5.227 1.512 1.098 1 90.06 105 THR B C 1
ATOM 2245 O O . THR B 1 105 ? 6.301 1.021 0.736 1 90.06 105 THR B O 1
ATOM 2248 N N . GLU B 1 106 ? 4.809 2.668 0.658 1 87.62 106 GLU B N 1
ATOM 2249 C CA . GLU B 1 106 ? 5.562 3.42 -0.34 1 87.62 106 GLU B CA 1
ATOM 2250 C C . GLU B 1 106 ? 6.922 3.85 0.206 1 87.62 106 GLU B C 1
ATOM 2252 O O . GLU B 1 106 ? 7.918 3.85 -0.521 1 87.62 106 GLU B O 1
ATOM 2257 N N . GLU B 1 107 ? 6.961 4.23 1.432 1 89 107 GLU B N 1
ATOM 2258 C CA . GLU B 1 107 ? 8.219 4.641 2.047 1 89 107 GLU B CA 1
ATOM 2259 C C . GLU B 1 107 ? 9.258 3.523 1.988 1 89 107 GLU B C 1
ATOM 2261 O O . GLU B 1 107 ? 10.438 3.781 1.774 1 89 107 GLU B O 1
ATOM 2266 N N . SER B 1 108 ? 8.766 2.395 2.238 1 82.44 108 SER B N 1
ATOM 2267 C CA . SER B 1 108 ? 9.68 1.258 2.242 1 82.44 108 SER B CA 1
ATOM 2268 C C . SER B 1 108 ? 10.352 1.087 0.885 1 82.44 108 SER B C 1
ATOM 2270 O O . SER B 1 108 ? 11.477 0.579 0.802 1 82.44 108 SER B O 1
ATOM 2272 N N . TYR B 1 109 ? 9.688 1.537 -0.129 1 77.75 109 TYR B N 1
ATOM 2273 C CA . TYR B 1 109 ? 10.211 1.426 -1.484 1 77.75 109 TYR B CA 1
ATOM 2274 C C . TYR B 1 109 ? 11.133 2.594 -1.811 1 77.75 109 TYR B C 1
ATOM 2276 O O . TYR B 1 109 ? 12.117 2.432 -2.537 1 77.75 109 TYR B O 1
ATOM 2284 N N . ARG B 1 110 ? 10.758 3.764 -1.336 1 78.44 110 ARG B N 1
ATOM 2285 C CA . ARG B 1 110 ? 11.516 4.973 -1.631 1 78.44 110 ARG B CA 1
ATOM 2286 C C . ARG B 1 110 ? 12.852 4.98 -0.891 1 78.44 110 ARG B C 1
ATOM 2288 O O . ARG B 1 110 ? 13.766 5.727 -1.251 1 78.44 110 ARG B O 1
ATOM 2295 N N . LYS B 1 111 ? 13.016 4.09 0.031 1 76.12 111 LYS B N 1
ATOM 2296 C CA . LYS B 1 111 ? 14.227 3.979 0.836 1 76.12 111 LYS B CA 1
ATOM 2297 C C . LYS B 1 111 ? 14.594 5.32 1.464 1 76.12 111 LYS B C 1
ATOM 2299 O O . LYS B 1 111 ? 15.766 5.695 1.499 1 76.12 111 LYS B O 1
ATOM 2304 N N . ARG B 1 112 ? 13.68 6.223 1.672 1 79.44 112 ARG B N 1
ATOM 2305 C CA . ARG B 1 112 ? 13.805 7.473 2.412 1 79.44 112 ARG B CA 1
ATOM 2306 C C . ARG B 1 112 ? 12.602 7.703 3.316 1 79.44 112 ARG B C 1
ATOM 2308 O O . ARG B 1 112 ? 11.5 7.246 3.014 1 79.44 112 ARG B O 1
ATOM 2315 N N . HIS B 1 113 ? 12.914 8.469 4.355 1 84.19 113 HIS B N 1
ATOM 2316 C CA . HIS B 1 113 ? 11.836 8.789 5.281 1 84.19 113 HIS B CA 1
ATOM 2317 C C . HIS B 1 113 ? 10.898 9.844 4.699 1 84.19 113 HIS B C 1
ATOM 2319 O O . HIS B 1 113 ? 11.258 11.023 4.625 1 84.19 113 HIS B O 1
ATOM 2325 N N . VAL B 1 114 ? 9.727 9.406 4.211 1 89.38 114 VAL B N 1
ATOM 2326 C CA . VAL B 1 114 ? 8.859 10.367 3.529 1 89.38 114 VAL B CA 1
ATOM 2327 C C . VAL B 1 114 ? 7.535 10.484 4.277 1 89.38 114 VAL B C 1
ATOM 2329 O O . VAL B 1 114 ? 6.688 11.312 3.926 1 89.38 114 VAL B O 1
ATOM 2332 N N . VAL B 1 115 ? 7.34 9.695 5.34 1 93.94 115 VAL B N 1
ATOM 2333 C CA . VAL B 1 115 ? 6.109 9.797 6.121 1 93.94 115 VAL B CA 1
ATOM 2334 C C . VAL B 1 115 ? 6.379 10.578 7.406 1 93.94 115 VAL B C 1
ATOM 2336 O O . VAL B 1 115 ? 7.246 10.203 8.203 1 93.94 115 VAL B O 1
ATOM 2339 N N . VAL B 1 116 ? 5.684 11.695 7.602 1 92.12 116 VAL B N 1
ATOM 2340 C CA . VAL B 1 116 ? 5.781 12.523 8.797 1 92.12 116 VAL B CA 1
ATOM 2341 C C . VAL B 1 116 ? 4.512 12.375 9.633 1 92.12 116 VAL B C 1
ATOM 2343 O O . VAL B 1 116 ? 3.416 12.703 9.172 1 92.12 116 VAL B O 1
ATOM 2346 N N . MET B 1 117 ? 4.723 11.953 10.789 1 92.69 117 MET B N 1
ATOM 2347 C CA . MET B 1 117 ? 3.566 11.781 11.664 1 92.69 117 MET B CA 1
ATOM 2348 C C . MET B 1 117 ? 3.42 12.969 12.609 1 92.69 117 MET B C 1
ATOM 2350 O O . MET B 1 117 ? 4.363 13.32 13.328 1 92.69 117 MET B O 1
ATOM 2354 N N . VAL B 1 118 ? 2.291 13.594 12.609 1 93.56 118 VAL B N 1
ATOM 2355 C CA . VAL B 1 118 ? 1.941 14.688 13.508 1 93.56 118 VAL B CA 1
ATOM 2356 C C . VAL B 1 118 ? 0.856 14.234 14.484 1 93.56 118 VAL B C 1
ATOM 2358 O O . VAL B 1 118 ? -0.302 14.062 14.094 1 93.56 118 VAL B O 1
ATOM 2361 N N . VAL B 1 119 ? 1.243 14.125 15.758 1 93.25 119 VAL B N 1
ATOM 2362 C CA . VAL B 1 119 ? 0.296 13.656 16.766 1 93.25 119 VAL B CA 1
ATOM 2363 C C . VAL B 1 119 ? -0.486 14.844 17.328 1 93.25 119 VAL B C 1
ATOM 2365 O O . VAL B 1 119 ? 0.098 15.766 17.906 1 93.25 119 VAL B O 1
ATOM 2368 N N . LEU B 1 120 ? -1.807 14.773 17.219 1 95 120 LEU B N 1
ATOM 2369 C CA . LEU B 1 120 ? -2.637 15.938 17.531 1 95 120 LEU B CA 1
ATOM 2370 C C . LEU B 1 120 ? -3.129 15.891 18.969 1 95 120 LEU B C 1
ATOM 2372 O O . LEU B 1 120 ? -3.584 16.906 19.516 1 95 120 LEU B O 1
ATOM 2376 N N . GLU B 1 121 ? -3.082 14.766 19.547 1 94.12 121 GLU B N 1
ATOM 2377 C CA . GLU B 1 121 ? -3.539 14.562 20.922 1 94.12 121 GLU B CA 1
ATOM 2378 C C . GLU B 1 121 ? -2.818 13.391 21.578 1 94.12 121 GLU B C 1
ATOM 2380 O O . GLU B 1 121 ? -2.23 12.555 20.891 1 94.12 121 GLU B O 1
ATOM 2385 N N . ALA B 1 122 ? -2.861 13.461 22.875 1 90.75 122 ALA B N 1
ATOM 2386 C CA . ALA B 1 122 ? -2.24 12.352 23.594 1 90.75 122 ALA B CA 1
ATOM 2387 C C . ALA B 1 122 ? -2.996 11.047 23.344 1 90.75 122 ALA B C 1
ATOM 2389 O O . ALA B 1 122 ? -4.207 10.977 23.562 1 90.75 122 ALA B O 1
ATOM 2390 N N . ILE B 1 123 ? -2.271 10.047 22.812 1 91.88 123 ILE B N 1
ATOM 2391 C CA . ILE B 1 123 ? -2.832 8.727 22.562 1 91.88 123 ILE B CA 1
ATOM 2392 C C . ILE B 1 123 ? -1.944 7.664 23.219 1 91.88 123 ILE B C 1
ATOM 2394 O O . ILE B 1 123 ? -0.781 7.504 22.828 1 91.88 123 ILE B O 1
ATOM 2398 N N . PRO B 1 124 ? -2.496 6.969 24.203 1 91.94 124 PRO B N 1
ATOM 2399 C CA . PRO B 1 124 ? -1.686 5.91 24.812 1 91.94 124 PRO B CA 1
ATOM 2400 C C . PRO B 1 124 ? -1.195 4.887 23.781 1 91.94 124 PRO B C 1
ATOM 2402 O O . PRO B 1 124 ? -1.909 4.57 22.828 1 91.94 124 PRO B O 1
ATOM 2405 N N . ASN B 1 125 ? 0.004 4.336 24.016 1 89.19 125 ASN B N 1
ATOM 2406 C CA . ASN B 1 125 ? 0.584 3.342 23.109 1 89.19 125 ASN B CA 1
ATOM 2407 C C . ASN B 1 125 ? -0.35 2.152 22.906 1 89.19 125 ASN B C 1
ATOM 2409 O O . ASN B 1 125 ? -0.396 1.567 21.828 1 89.19 125 ASN B O 1
ATOM 2413 N N . THR B 1 126 ? -1.128 1.84 23.875 1 91.12 126 THR B N 1
ATOM 2414 C CA . THR B 1 126 ? -2.025 0.691 23.844 1 91.12 126 THR B CA 1
ATOM 2415 C C . THR B 1 126 ? -3.145 0.912 22.828 1 91.12 126 THR B C 1
ATOM 2417 O O . THR B 1 126 ? -3.764 -0.046 22.359 1 91.12 126 THR B O 1
ATOM 2420 N N . ASP B 1 127 ? -3.346 2.199 22.5 1 91.38 127 ASP B N 1
ATOM 2421 C CA . ASP B 1 127 ? -4.445 2.529 21.609 1 91.38 127 ASP B CA 1
ATOM 2422 C C . ASP B 1 127 ? -3.963 2.643 20.156 1 91.38 127 ASP B C 1
ATOM 2424 O O . ASP B 1 127 ? -4.766 2.816 19.25 1 91.38 127 ASP B O 1
ATOM 2428 N N . LEU B 1 128 ? -2.66 2.518 20 1 90.81 128 LEU B N 1
ATOM 2429 C CA . LEU B 1 128 ? -2.098 2.594 18.656 1 90.81 128 LEU B CA 1
ATOM 2430 C C . LEU B 1 128 ? -2.049 1.214 18.016 1 90.81 128 LEU B C 1
ATOM 2432 O O . LEU B 1 128 ? -1.677 0.232 18.656 1 90.81 128 LEU B O 1
ATOM 2436 N N . PRO B 1 129 ? -2.52 1.163 16.812 1 87.88 129 PRO B N 1
ATOM 2437 C CA . PRO B 1 129 ? -2.287 -0.108 16.125 1 87.88 129 PRO B CA 1
ATOM 2438 C C . PRO B 1 129 ? -0.81 -0.493 16.078 1 87.88 129 PRO B C 1
ATOM 2440 O O . PRO B 1 129 ? 0.06 0.382 16.062 1 87.88 129 PRO B O 1
ATOM 2443 N N . LEU B 1 130 ? -0.556 -1.728 15.984 1 84.62 130 LEU B N 1
ATOM 2444 C CA . LEU B 1 130 ? 0.798 -2.258 16.094 1 84.62 130 LEU B CA 1
ATOM 2445 C C . LEU B 1 130 ? 1.701 -1.672 15.016 1 84.62 130 LEU B C 1
ATOM 2447 O O . LEU B 1 130 ? 2.85 -1.312 15.289 1 84.62 130 LEU B O 1
ATOM 2451 N N . ASP B 1 131 ? 1.182 -1.611 13.867 1 82 131 ASP B N 1
ATOM 2452 C CA . ASP B 1 131 ? 2.021 -1.122 12.773 1 82 131 ASP B CA 1
ATOM 2453 C C . ASP B 1 131 ? 2.363 0.354 12.969 1 82 131 ASP B C 1
ATOM 2455 O O . ASP B 1 131 ? 3.48 0.782 12.664 1 82 131 ASP B O 1
ATOM 2459 N N . VAL B 1 132 ? 1.453 1.132 13.531 1 86 132 VAL B N 1
ATOM 2460 C CA . VAL B 1 132 ? 1.696 2.539 13.836 1 86 132 VAL B CA 1
ATOM 2461 C C . VAL B 1 132 ? 2.707 2.658 14.969 1 86 132 VAL B C 1
ATOM 2463 O O . VAL B 1 132 ? 3.631 3.473 14.906 1 86 132 VAL B O 1
ATOM 2466 N N . LEU B 1 133 ? 2.508 1.82 15.945 1 86.19 133 LEU B N 1
ATOM 2467 C CA . LEU B 1 133 ? 3.408 1.803 17.094 1 86.19 133 LEU B CA 1
ATOM 2468 C C . LEU B 1 133 ? 4.836 1.482 16.656 1 86.19 133 LEU B C 1
ATOM 2470 O O . LEU B 1 133 ? 5.785 2.129 17.109 1 86.19 133 LEU B O 1
ATOM 2474 N N . GLN B 1 134 ? 4.949 0.507 15.797 1 83.75 134 GLN B N 1
ATOM 2475 C CA . GLN B 1 134 ? 6.273 0.124 15.32 1 83.75 134 GLN B CA 1
ATOM 2476 C C . GLN B 1 134 ? 6.914 1.252 14.516 1 83.75 134 GLN B C 1
ATOM 2478 O O . GLN B 1 134 ? 8.125 1.458 14.586 1 83.75 134 GLN B O 1
ATOM 2483 N N . TYR B 1 135 ? 6.09 1.87 13.82 1 85.12 135 TYR B N 1
ATOM 2484 C CA . TYR B 1 135 ? 6.586 3 13.047 1 85.12 135 TYR B CA 1
ATOM 2485 C C . TYR B 1 135 ? 7.031 4.137 13.961 1 85.12 135 TYR B C 1
ATOM 2487 O O . TYR B 1 135 ? 8.086 4.734 13.742 1 85.12 135 TYR B O 1
ATOM 2495 N N . TYR B 1 136 ? 6.234 4.344 14.938 1 78.12 136 TYR B N 1
ATOM 2496 C CA . TYR B 1 136 ? 6.492 5.375 15.938 1 78.12 136 TYR B CA 1
ATOM 2497 C C . TYR B 1 136 ? 7.828 5.141 16.625 1 78.12 136 TYR B C 1
ATOM 2499 O O . TYR B 1 136 ? 8.57 6.09 16.906 1 78.12 136 TYR B O 1
ATOM 2507 N N . ASN B 1 137 ? 8.117 4.02 16.812 1 79.75 137 ASN B N 1
ATOM 2508 C CA . ASN B 1 137 ? 9.328 3.676 17.562 1 79.75 137 ASN B CA 1
ATOM 2509 C C . ASN B 1 137 ? 10.578 3.836 16.703 1 79.75 137 ASN B C 1
ATOM 2511 O O . ASN B 1 137 ? 11.68 3.982 17.219 1 79.75 137 ASN B O 1
ATOM 2515 N N . LYS B 1 138 ? 10.328 3.854 15.438 1 74.38 138 LYS B N 1
ATOM 2516 C CA . LYS B 1 138 ? 11.477 3.873 14.531 1 74.38 138 LYS B CA 1
ATOM 2517 C C . LYS B 1 138 ? 11.711 5.273 13.969 1 74.38 138 LYS B C 1
ATOM 2519 O O . LYS B 1 138 ? 12.82 5.602 13.547 1 74.38 138 LYS B O 1
ATOM 2524 N N . LYS B 1 139 ? 10.656 5.992 14.117 1 73.44 139 LYS B N 1
ATOM 2525 C CA . LYS B 1 139 ? 10.758 7.246 13.375 1 73.44 139 LYS B CA 1
ATOM 2526 C C . LYS B 1 139 ? 10.375 8.438 14.242 1 73.44 139 LYS B C 1
ATOM 2528 O O . LYS B 1 139 ? 9.82 8.266 15.336 1 73.44 139 LYS B O 1
ATOM 2533 N N . SER B 1 140 ? 10.766 9.539 13.734 1 69.31 140 SER B N 1
ATOM 2534 C CA . SER B 1 140 ? 10.438 10.773 14.445 1 69.31 140 SER B CA 1
ATOM 2535 C C . SER B 1 140 ? 9.008 11.211 14.156 1 69.31 140 SER B C 1
ATOM 2537 O O . SER B 1 140 ? 8.484 10.977 13.062 1 69.31 140 SER B O 1
ATOM 2539 N N . TYR B 1 141 ? 8.406 11.586 15.219 1 83.31 141 TYR B N 1
ATOM 2540 C CA . TYR B 1 141 ? 7.078 12.18 15.102 1 83.31 141 TYR B CA 1
ATOM 2541 C C . TYR B 1 141 ? 7.035 13.555 15.758 1 83.31 141 TYR B C 1
ATOM 2543 O O . TYR B 1 141 ? 7.887 13.875 16.594 1 83.31 141 TYR B O 1
ATOM 2551 N N . ILE B 1 142 ? 6.113 14.375 15.297 1 85.94 142 ILE B N 1
ATOM 2552 C CA . ILE B 1 142 ? 5.895 15.695 15.867 1 85.94 142 ILE B CA 1
ATOM 2553 C C . ILE B 1 142 ? 4.621 15.695 16.703 1 85.94 142 ILE B C 1
ATOM 2555 O O . ILE B 1 142 ? 3.594 15.156 16.297 1 85.94 142 ILE B O 1
ATOM 2559 N N . GLU B 1 143 ? 4.82 16.281 17.844 1 88.56 143 GLU B N 1
ATOM 2560 C CA . GLU B 1 143 ? 3.645 16.438 18.703 1 88.56 143 GLU B CA 1
ATOM 2561 C C . GLU B 1 143 ? 3.121 17.875 18.672 1 88.56 143 GLU B C 1
ATOM 2563 O O . GLU B 1 143 ? 3.891 18.828 18.812 1 88.56 143 GLU B O 1
ATOM 2568 N N . LYS B 1 144 ? 1.859 17.938 18.422 1 89.06 144 LYS B N 1
ATOM 2569 C CA . LYS B 1 144 ? 1.244 19.25 18.469 1 89.06 144 LYS B CA 1
ATOM 2570 C C . LYS B 1 144 ? 1.334 19.844 19.875 1 89.06 144 LYS B C 1
ATOM 2572 O O . LYS B 1 144 ? 0.948 19.203 20.844 1 89.06 144 LYS B O 1
ATOM 2577 N N . PRO B 1 145 ? 1.826 21.109 19.969 1 87.81 145 PRO B N 1
ATOM 2578 C CA . PRO B 1 145 ? 1.914 21.75 21.297 1 87.81 145 PRO B CA 1
ATOM 2579 C C . PRO B 1 145 ? 0.552 22.172 21.844 1 87.81 145 PRO B C 1
ATOM 2581 O O . PRO B 1 145 ? -0.385 22.375 21.062 1 87.81 145 PRO B O 1
ATOM 2584 N N . THR B 1 146 ? 0.549 22.25 23.203 1 83.94 146 THR B N 1
ATOM 2585 C CA . THR B 1 146 ? -0.68 22.672 23.859 1 83.94 146 THR B CA 1
ATOM 2586 C C . THR B 1 146 ? -0.718 24.188 24 1 83.94 146 THR B C 1
ATOM 2588 O O . THR B 1 146 ? -1.795 24.781 24.047 1 83.94 146 THR B O 1
ATOM 2591 N N . SER B 1 147 ? 0.415 24.766 24 1 87.12 147 SER B N 1
ATOM 2592 C CA . SER B 1 147 ? 0.491 26.219 24.188 1 87.12 147 SER B CA 1
ATOM 2593 C C . SER B 1 147 ? 0.469 26.953 22.844 1 87.12 147 SER B C 1
ATOM 2595 O O . SER B 1 147 ? 1.109 26.516 21.891 1 87.12 147 SER B O 1
ATOM 2597 N N . GLN B 1 148 ? -0.212 28 22.781 1 83.19 148 GLN B N 1
ATOM 2598 C CA . GLN B 1 148 ? -0.314 28.828 21.578 1 83.19 148 GLN B CA 1
ATOM 2599 C C . GLN B 1 148 ? 1.041 29.406 21.203 1 83.19 148 GLN B C 1
ATOM 2601 O O . GLN B 1 148 ? 1.349 29.562 20.016 1 83.19 148 GLN B O 1
ATOM 2606 N N . ASN B 1 149 ? 1.846 29.672 22.188 1 85.56 149 ASN B N 1
ATOM 2607 C CA . ASN B 1 149 ? 3.16 30.266 21.953 1 85.56 149 ASN B CA 1
ATOM 2608 C C . ASN B 1 149 ? 4.078 29.312 21.188 1 85.56 149 ASN B C 1
ATOM 2610 O O . ASN B 1 149 ? 4.953 29.734 20.438 1 85.56 149 ASN B O 1
ATOM 2614 N N . ASP B 1 150 ? 3.734 28.062 21.328 1 89.12 150 ASP B N 1
ATOM 2615 C CA . ASP B 1 150 ? 4.605 27.062 20.734 1 89.12 150 ASP B CA 1
ATOM 2616 C C . ASP B 1 150 ? 4.102 26.656 19.344 1 89.12 150 ASP B C 1
ATOM 2618 O O . ASP B 1 150 ? 4.805 25.969 18.609 1 89.12 150 ASP B O 1
ATOM 2622 N N . MET B 1 151 ? 2.961 27.172 18.984 1 86.25 151 MET B N 1
ATOM 2623 C CA . MET B 1 151 ? 2.348 26.781 17.719 1 86.25 151 MET B CA 1
ATOM 2624 C C . MET B 1 151 ? 3.133 27.344 16.547 1 86.25 151 MET B C 1
ATOM 2626 O O . MET B 1 151 ? 3.219 26.719 15.492 1 86.25 151 MET B O 1
ATOM 2630 N N . GLU B 1 152 ? 3.703 28.5 16.703 1 84.31 152 GLU B N 1
ATOM 2631 C CA . GLU B 1 152 ? 4.484 29.109 15.633 1 84.31 152 GLU B CA 1
ATOM 2632 C C . GLU B 1 152 ? 5.703 28.25 15.289 1 84.31 152 GLU B C 1
ATOM 2634 O O . GLU B 1 152 ? 6.012 28.047 14.117 1 84.31 152 GLU B O 1
ATOM 2639 N N . VAL B 1 153 ? 6.32 27.875 16.328 1 84.75 153 VAL B N 1
ATOM 2640 C CA . VAL B 1 153 ? 7.488 27.016 16.141 1 84.75 153 VAL B CA 1
ATOM 2641 C C . VAL B 1 153 ? 7.066 25.703 15.492 1 84.75 153 VAL B C 1
ATOM 2643 O O . VAL B 1 153 ? 7.746 25.188 14.602 1 84.75 153 VAL B O 1
ATOM 2646 N N . TYR B 1 154 ? 5.98 25.219 15.977 1 85.56 154 TYR B N 1
ATOM 2647 C CA . TYR B 1 154 ? 5.406 23.984 15.453 1 85.56 154 TYR B CA 1
ATOM 2648 C C . TYR B 1 154 ? 5.164 24.094 13.953 1 85.56 154 TYR B C 1
ATOM 2650 O O . TYR B 1 154 ? 5.535 23.188 13.195 1 85.56 154 TYR B O 1
ATOM 2658 N N . TRP B 1 155 ? 4.711 25.141 13.531 1 83.12 155 TRP B N 1
ATOM 2659 C CA . TRP B 1 155 ? 4.414 25.344 12.117 1 83.12 155 TRP B CA 1
ATOM 2660 C C . TRP B 1 155 ? 5.695 25.484 11.305 1 83.12 155 TRP B C 1
ATOM 2662 O O . TRP B 1 155 ? 5.777 24.984 10.18 1 83.12 155 TRP B O 1
ATOM 2672 N N . LYS B 1 156 ? 6.547 26.188 11.875 1 83.56 156 LYS B N 1
ATOM 2673 C CA . LYS B 1 156 ? 7.828 26.359 11.195 1 83.56 156 LYS B CA 1
ATOM 2674 C C . LYS B 1 156 ? 8.531 25.031 10.984 1 83.56 156 LYS B C 1
ATOM 2676 O O . LYS B 1 156 ? 9.094 24.781 9.922 1 83.56 156 LYS B O 1
ATOM 2681 N N . MET B 1 157 ? 8.438 24.25 11.961 1 84.5 157 MET B N 1
ATOM 2682 C CA . MET B 1 157 ? 9.039 22.922 11.867 1 84.5 157 MET B CA 1
ATOM 2683 C C . MET B 1 157 ? 8.367 22.094 10.773 1 84.5 157 MET B C 1
ATOM 2685 O O . MET B 1 157 ? 9.039 21.469 9.961 1 84.5 157 MET B O 1
ATOM 2689 N N . LEU B 1 158 ? 7.094 22.078 10.797 1 87.12 158 LEU B N 1
ATOM 2690 C CA . LEU B 1 158 ? 6.336 21.328 9.812 1 87.12 158 LEU B CA 1
ATOM 2691 C C . LEU B 1 158 ? 6.633 21.828 8.398 1 87.12 158 LEU B C 1
ATOM 2693 O O . LEU B 1 158 ? 6.82 21.016 7.477 1 87.12 158 LEU B O 1
ATOM 2697 N N . GLY B 1 159 ? 6.656 23.125 8.297 1 86.69 159 GLY B N 1
ATOM 2698 C CA . GLY B 1 159 ? 6.988 23.734 7.016 1 86.69 159 GLY B CA 1
ATOM 2699 C C . GLY B 1 159 ? 8.352 23.312 6.496 1 86.69 159 GLY B C 1
ATOM 2700 O O . GLY B 1 159 ? 8.5 22.984 5.316 1 86.69 159 GLY B O 1
ATOM 2701 N N . ASN B 1 160 ? 9.297 23.297 7.391 1 85.38 160 ASN B N 1
ATOM 2702 C CA . ASN B 1 160 ? 10.656 22.906 7.016 1 85.38 160 ASN B CA 1
ATOM 2703 C C . ASN B 1 160 ? 10.727 21.438 6.602 1 85.38 160 ASN B C 1
ATOM 2705 O O . ASN B 1 160 ? 11.438 21.094 5.656 1 85.38 160 ASN B O 1
ATOM 2709 N N . MET B 1 161 ? 10.031 20.656 7.25 1 83.94 161 MET B N 1
ATOM 2710 C CA . MET B 1 161 ? 10.016 19.219 6.953 1 83.94 161 MET B CA 1
ATOM 2711 C C . MET B 1 161 ? 9.391 18.953 5.59 1 83.94 161 MET B C 1
ATOM 2713 O O . MET B 1 161 ? 9.859 18.094 4.848 1 83.94 161 MET B O 1
ATOM 2717 N N . VAL B 1 162 ? 8.391 19.672 5.273 1 87 162 VAL B N 1
ATOM 2718 C CA . VAL B 1 162 ? 7.676 19.469 4.016 1 87 162 VAL B CA 1
ATOM 2719 C C . VAL B 1 162 ? 8.492 20.062 2.863 1 87 162 VAL B C 1
ATOM 2721 O O . VAL B 1 162 ? 8.539 19.469 1.776 1 87 162 VAL B O 1
ATOM 2724 N N . ALA B 1 163 ? 9.195 21.141 3.113 1 82.62 163 ALA B N 1
ATOM 2725 C CA . ALA B 1 163 ? 9.906 21.859 2.064 1 82.62 163 ALA B CA 1
ATOM 2726 C C . ALA B 1 163 ? 11.266 21.234 1.789 1 82.62 163 ALA B C 1
ATOM 2728 O O . ALA B 1 163 ? 11.766 21.281 0.661 1 82.62 163 ALA B O 1
ATOM 2729 N N . ASN B 1 164 ? 11.906 20.688 2.832 1 75.44 164 ASN B N 1
ATOM 2730 C CA . ASN B 1 164 ? 13.281 20.234 2.672 1 75.44 164 ASN B CA 1
ATOM 2731 C C . ASN B 1 164 ? 13.375 18.719 2.627 1 75.44 164 ASN B C 1
ATOM 2733 O O . ASN B 1 164 ? 12.602 18.016 3.295 1 75.44 164 ASN B O 1
ATOM 2737 N N . ASP B 1 165 ? 14.016 18.109 1.566 1 66.56 165 ASP B N 1
ATOM 2738 C CA . ASP B 1 165 ? 14.227 16.672 1.429 1 66.56 165 ASP B CA 1
ATOM 2739 C C . ASP B 1 165 ? 15.117 16.141 2.549 1 66.56 165 ASP B C 1
ATOM 2741 O O . ASP B 1 165 ? 15.109 14.945 2.838 1 66.56 165 ASP B O 1
ATOM 2745 N N . ASP B 1 166 ? 16.016 17.031 3.18 1 56.19 166 ASP 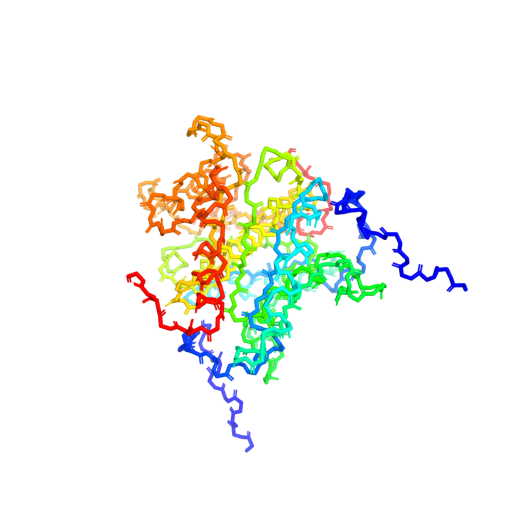B N 1
ATOM 2746 C CA . ASP B 1 166 ? 17.047 16.562 4.098 1 56.19 166 ASP B CA 1
ATOM 2747 C C . ASP B 1 166 ? 16.438 16.125 5.43 1 56.19 166 ASP B C 1
ATOM 2749 O O . ASP B 1 166 ? 15.516 16.781 5.938 1 56.19 166 ASP B O 1
ATOM 2753 N N . ASP B 1 167 ? 16.328 14.781 5.617 1 50.25 167 ASP B N 1
ATOM 2754 C CA . ASP B 1 167 ? 15.914 14.195 6.895 1 50.25 167 ASP B CA 1
ATOM 2755 C C . ASP B 1 167 ? 16.438 15.031 8.07 1 50.25 167 ASP B C 1
ATOM 2757 O O . ASP B 1 167 ? 17.641 15.273 8.18 1 50.25 167 ASP B O 1
ATOM 2761 N N . LEU B 1 168 ? 15.898 16 8.352 1 42.16 168 LEU B N 1
ATOM 2762 C CA . LEU B 1 168 ? 16.422 16.688 9.523 1 42.16 168 LEU B CA 1
ATOM 2763 C C . LEU B 1 168 ? 16.734 15.703 10.641 1 42.16 168 LEU B C 1
ATOM 2765 O O . LEU B 1 168 ? 17.375 16.062 11.633 1 42.16 168 LEU B O 1
ATOM 2769 N N . TYR B 1 169 ? 16.172 14.555 10.719 1 37.78 169 TYR B N 1
ATOM 2770 C CA . TYR B 1 169 ? 16.531 13.93 11.984 1 37.78 169 TYR B CA 1
ATOM 2771 C C . TYR B 1 169 ? 17.828 13.148 11.859 1 37.78 169 TYR B C 1
ATOM 2773 O O . TYR B 1 169 ? 18.125 12.594 10.797 1 37.78 169 TYR B O 1
#

InterPro domains:
  IPR000157 Toll/interleukin-1 receptor homology (TIR) domain [PF13676] (27-137)
  IPR000157 Toll/interleukin-1 receptor homology (TIR) domain [PS50104] (22-162)
  IPR000157 Toll/interleukin-1 receptor homology (TIR) domain [SM00255] (23-165)
  IPR035897 Toll/interleukin-1 receptor homology (TIR) domain superfamily [G3DSA:3.40.50.10140] (13-165)
  IPR035897 Toll/interleukin-1 receptor homology (TIR) domain superfamily [SSF52200] (19-158)

Solvent-accessible surface area (backbone atoms only — not comparable to full-atom values): 19546 Å² total; per-residue (Å²): 142,83,71,66,77,61,89,40,76,61,62,69,79,88,51,80,59,73,85,60,82,50,80,20,35,22,20,54,45,62,29,46,91,48,40,74,61,48,53,52,50,50,48,56,36,46,65,30,85,83,70,55,40,42,69,40,39,68,95,75,63,48,58,84,92,50,54,67,67,58,38,51,54,45,43,48,68,32,14,64,21,35,39,36,45,43,38,75,65,20,76,69,32,70,66,45,48,49,51,51,51,51,46,53,55,50,25,67,56,43,75,45,93,31,68,41,41,34,33,67,55,96,67,62,72,87,75,43,55,66,71,56,46,54,47,51,74,73,40,77,65,43,69,59,64,90,46,74,84,46,43,59,58,52,47,52,50,53,46,47,57,47,70,40,88,69,71,80,120,146,72,74,79,62,65,91,52,75,69,62,77,77,87,63,51,76,67,86,61,83,52,80,21,36,22,20,55,45,58,29,44,92,48,39,75,62,48,51,52,49,52,50,54,35,45,65,28,85,83,70,56,40,42,69,39,39,67,93,74,64,48,58,63,91,52,55,68,65,57,40,52,54,45,45,50,69,33,15,63,22,35,37,35,45,42,38,76,65,17,76,69,32,69,60,46,47,48,52,50,52,51,44,53,55,50,26,67,56,49,72,47,93,32,66,40,40,34,33,67,53,95,70,60,73,90,74,43,54,66,71,56,46,56,45,53,76,73,42,76,67,42,70,60,65,91,49,74,84,46,43,59,56,49,47,51,51,52,46,47,57,48,70,39,88,70,70,80,118

Organism: Crassostrea virginica (NCBI:txid6565)

Sequence (338 aa):
MKRAQDLTRKGYMPIEGCNKGYQYNAFLSFADEDRPLVDQVVTKLEENTILQCQVCVHYRDFTPGKSIYKNIVEAIHMSKKTVVFISRAFLKSSWCKYELRMAMTEESYRKRHVVVMVVLEAIPNTDLPLDVLQYYNKKSYIEKPTSQNDMEVYWKMLGNMVANDDDLYMKRAQDLTRKGYMPIEGCNKGYQYNAFLSFADEDRPLVDQVVTKLEENTILQCQVCVHYRDFTPGKSIYKNIVEAIHMSKKTVVFISRAFLKSSWCKYELRMAMTEESYRKRHVVVMVVLEAIPNTDLPLDVLQYYNKKSYIEKPTSQNDMEVYWKMLGNMVANDDDLY

Radius of gyration: 21.51 Å; Cα contacts (8 Å, |Δi|>4): 455; chains: 2; bounding box: 42×70×56 Å